Protein AF-A1RVF4-F1 (afdb_monomer_lite)

Radius of gyration: 18.06 Å; chains: 1; bounding box: 41×38×57 Å

Foldseek 3Di:
DPPPDQWDWDWDWADAPFEIWIKIARCHHHPDDHGDIFTWAQDPPPGIQTLDQDDQPPDDFDFDAQPDLCCAAFVHFTQLFEAEEEAAPPLCPVVSLLSSQLSCVVVVFFEAEEEEDDCPVCVVSVHDYHYDYLYVNSVSVCLSPDPGQEYEYEDVQVNCVRVHPVVVVNVLVSQSSSSSVTHGYYYYDHDCSPVVVSGQWYWYGGPQWIHTCHHPDHDHGDTGHD

Secondary structure (DSSP, 8-state):
-TTS-SSEEEEEEEEETTEEEEEEEEEE-TTS--SEEEEEEEETTTEEEE------------EE--SSTHHHHTSSEETT-EEEEE--TTSSHHHHHHHHHHHHHHTT--EEEEESS--HHHHHHT---EE--S-HHHHHHHHHH---SEEEEE-HHHHHHHH-HHHHHHHHHHHHHHHHTSSEEEEEESS-TT-GGG-SEEEEEETTEEEEEE-SSS-BT-EEE-

Organism: Pyrobaculum islandicum (strain DSM 4184 / JCM 9189 / GEO3) (NCBI:txid384616)

InterPro domains:
  IPR027417 P-loop containing nucleoside triphosphate hydrolase [G3DSA:3.40.50.300] (54-209)
  IPR027417 P-loop containing nucleoside triphosphate hydrolase [SSF52540] (70-207)

Sequence (226 aa):
MAYVADNVIELIYEVYPYGAVREAVVRKIRGGRAGFIVPYVIKEGVGVLIITPTEPVATRIERLETGTCLDVAAGGLYKGLLHVLVGPPGAGKTWLMLKAVKSLRERGVKAEYINRGGFVYVQQFGVESIDVNLDLGELYAALATVKADVVFIRGLEALFRLYGEQLLYSTLQTLLRVARSGPAVVISLRDLHDLDVLFDVIVNVENRTVTSVRAPGGKIGEKVKC

pLDDT: mean 87.15, std 10.1, range [50.81, 98.0]

Structure (mmCIF, N/CA/C/O backbone):
data_AF-A1RVF4-F1
#
_entry.id   AF-A1RVF4-F1
#
loop_
_atom_site.group_PDB
_atom_site.id
_atom_site.type_symbol
_atom_site.label_atom_id
_atom_site.label_alt_id
_atom_site.label_comp_id
_atom_site.label_asym_id
_atom_site.label_entity_id
_atom_site.label_seq_id
_atom_site.pdbx_PDB_ins_code
_atom_site.Cartn_x
_atom_site.Cartn_y
_atom_site.Cartn_z
_atom_site.occupancy
_atom_site.B_iso_or_equiv
_atom_site.auth_seq_id
_atom_site.auth_comp_id
_atom_site.auth_asym_id
_atom_site.auth_atom_id
_atom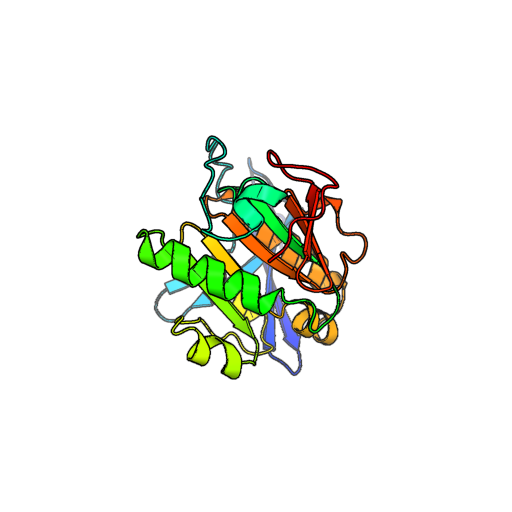_site.pdbx_PDB_model_num
ATOM 1 N N . MET A 1 1 ? 20.216 1.374 -33.150 1.00 53.38 1 MET A N 1
ATOM 2 C CA . MET A 1 1 ? 19.462 0.138 -33.474 1.00 53.38 1 MET A CA 1
ATOM 3 C C . MET A 1 1 ? 17.943 0.219 -33.214 1.00 53.38 1 MET A C 1
ATOM 5 O O . MET A 1 1 ? 17.243 -0.696 -33.618 1.00 53.38 1 MET A O 1
ATOM 9 N N . ALA A 1 2 ? 17.385 1.296 -32.635 1.00 57.91 2 ALA A N 1
ATOM 10 C CA . ALA A 1 2 ? 15.952 1.376 -32.279 1.00 57.91 2 ALA A CA 1
ATOM 11 C C . ALA A 1 2 ? 14.953 1.551 -33.452 1.00 57.91 2 ALA A C 1
ATOM 13 O O . ALA A 1 2 ? 13.745 1.481 -33.242 1.00 57.91 2 ALA A O 1
ATOM 14 N N . TYR A 1 3 ? 15.424 1.786 -34.682 1.00 62.72 3 TYR A N 1
ATOM 15 C CA . TYR A 1 3 ? 14.554 2.148 -35.812 1.00 62.72 3 TYR A CA 1
ATOM 16 C C . TYR A 1 3 ? 13.908 0.958 -36.544 1.00 62.72 3 TYR A C 1
ATOM 18 O O . TYR A 1 3 ? 12.934 1.167 -37.258 1.00 62.72 3 TYR A O 1
ATOM 26 N N . VAL A 1 4 ? 14.394 -0.275 -36.344 1.00 83.31 4 VAL A N 1
ATOM 27 C CA . VAL A 1 4 ? 13.875 -1.473 -37.042 1.00 83.31 4 VAL A CA 1
ATOM 28 C C . VAL A 1 4 ? 12.754 -2.165 -36.259 1.00 83.31 4 VAL A C 1
ATOM 30 O O . VAL A 1 4 ? 11.857 -2.750 -36.852 1.00 83.31 4 VAL A O 1
ATOM 33 N N . ALA A 1 5 ? 12.775 -2.087 -34.928 1.00 86.69 5 ALA A N 1
ATOM 34 C CA . ALA A 1 5 ? 11.811 -2.791 -34.092 1.00 86.69 5 ALA A CA 1
ATOM 35 C C . ALA A 1 5 ? 10.458 -2.063 -34.040 1.00 86.69 5 ALA A C 1
ATOM 37 O O . ALA A 1 5 ? 10.401 -0.844 -33.843 1.00 86.69 5 ALA A O 1
ATOM 38 N N . ASP A 1 6 ? 9.360 -2.812 -34.165 1.00 87.50 6 ASP A N 1
ATOM 39 C CA . ASP A 1 6 ? 8.003 -2.282 -33.976 1.00 87.50 6 ASP A CA 1
ATOM 40 C C . ASP A 1 6 ? 7.755 -1.870 -32.520 1.00 87.50 6 ASP A C 1
ATOM 42 O O . ASP A 1 6 ? 7.155 -0.825 -32.265 1.00 87.50 6 ASP A O 1
ATOM 46 N N . ASN A 1 7 ? 8.295 -2.646 -31.578 1.00 91.31 7 ASN A N 1
ATOM 47 C CA . ASN A 1 7 ? 8.170 -2.439 -30.141 1.00 91.31 7 ASN A CA 1
ATOM 48 C C . ASN A 1 7 ? 9.562 -2.443 -29.497 1.00 91.31 7 ASN A C 1
ATOM 50 O O . ASN A 1 7 ? 10.382 -3.310 -29.795 1.00 91.31 7 ASN A O 1
ATOM 54 N N . VAL A 1 8 ? 9.834 -1.477 -28.620 1.00 92.62 8 VAL A N 1
ATOM 55 C CA . VAL A 1 8 ? 11.112 -1.332 -27.912 1.00 92.62 8 VAL A CA 1
ATOM 56 C C . VAL A 1 8 ? 10.826 -1.153 -26.429 1.00 92.62 8 VAL A C 1
ATOM 58 O O . VAL A 1 8 ? 10.192 -0.174 -26.029 1.00 92.62 8 VAL A O 1
ATOM 61 N N . ILE A 1 9 ? 11.327 -2.091 -25.628 1.00 91.75 9 ILE A N 1
ATOM 62 C CA . ILE A 1 9 ? 11.327 -2.031 -24.168 1.00 91.75 9 ILE A CA 1
ATOM 63 C C . ILE A 1 9 ? 12.782 -2.117 -23.719 1.00 91.75 9 ILE A C 1
ATOM 65 O O . ILE A 1 9 ? 13.500 -3.037 -24.104 1.00 91.75 9 ILE A O 1
ATOM 69 N N . GLU A 1 10 ? 13.217 -1.139 -22.939 1.00 93.81 10 GLU A N 1
ATOM 70 C CA . GLU A 1 10 ? 14.554 -1.086 -22.356 1.00 93.81 10 GLU A CA 1
ATOM 71 C C . GLU A 1 10 ? 14.470 -1.508 -20.890 1.00 93.81 10 GLU A C 1
ATOM 73 O O . GLU A 1 10 ? 13.652 -0.977 -20.142 1.00 93.81 10 GLU A O 1
ATOM 78 N N . LEU A 1 11 ? 15.287 -2.481 -20.487 1.00 93.81 11 LEU A N 1
ATOM 79 C CA . LEU A 1 11 ? 15.337 -2.966 -19.111 1.00 93.81 11 LEU A CA 1
ATOM 80 C C . LEU A 1 11 ? 16.510 -2.306 -18.389 1.00 93.81 11 LEU A C 1
ATOM 82 O O . LEU A 1 11 ? 17.666 -2.521 -18.747 1.00 93.81 11 LEU A O 1
ATOM 86 N N . ILE A 1 12 ? 16.191 -1.526 -17.366 1.00 92.38 12 ILE A N 1
ATOM 87 C CA . ILE A 1 12 ? 17.133 -0.839 -16.491 1.00 92.38 12 ILE A CA 1
ATOM 88 C C . ILE A 1 12 ? 17.269 -1.646 -15.198 1.00 92.38 12 ILE A C 1
ATOM 90 O O . ILE A 1 12 ? 16.294 -2.204 -14.680 1.00 92.38 12 ILE A O 1
ATOM 94 N N . TYR A 1 13 ? 18.498 -1.730 -14.698 1.00 92.25 13 TYR A N 1
ATOM 95 C CA . TYR A 1 13 ? 18.846 -2.398 -13.452 1.00 92.25 13 TYR A CA 1
ATOM 96 C C . TYR A 1 13 ? 19.801 -1.514 -12.659 1.00 92.25 13 TYR A C 1
ATOM 98 O O . TYR A 1 13 ? 20.927 -1.271 -13.094 1.00 92.25 13 TYR A O 1
ATOM 106 N N . GLU A 1 14 ? 19.350 -1.061 -11.496 1.00 89.00 14 GLU A N 1
ATOM 107 C CA . GLU A 1 14 ? 20.135 -0.234 -10.586 1.00 89.00 14 GLU A CA 1
ATOM 108 C C . GLU A 1 14 ? 20.333 -0.958 -9.256 1.00 89.00 14 GLU A C 1
ATOM 110 O O . GLU A 1 14 ? 19.392 -1.499 -8.668 1.00 89.00 14 GLU A O 1
ATOM 115 N N . VAL A 1 15 ? 21.580 -0.984 -8.787 1.00 87.75 15 VAL A N 1
ATOM 116 C CA . VAL A 1 15 ? 21.975 -1.662 -7.550 1.00 87.75 15 VAL A CA 1
ATOM 117 C C . VAL A 1 15 ? 22.171 -0.633 -6.452 1.00 87.75 15 VAL A C 1
ATOM 119 O O . VAL A 1 15 ? 22.940 0.313 -6.606 1.00 87.75 15 VAL A O 1
ATOM 122 N N . TYR A 1 16 ? 21.525 -0.873 -5.319 1.00 84.50 16 TYR A N 1
ATOM 123 C CA . TYR A 1 16 ? 21.673 -0.112 -4.088 1.00 84.50 16 TYR A CA 1
ATOM 124 C C . TYR A 1 16 ? 22.272 -1.015 -2.999 1.00 84.50 16 TYR A C 1
ATOM 126 O O . TYR A 1 16 ? 22.161 -2.240 -3.077 1.00 84.50 16 TYR A O 1
ATOM 134 N N . PRO A 1 17 ? 22.851 -0.449 -1.925 1.00 83.25 17 PRO A N 1
ATOM 135 C CA . PRO A 1 17 ? 23.348 -1.246 -0.799 1.00 83.25 17 PRO A CA 1
ATOM 136 C C . PRO A 1 17 ? 22.288 -2.135 -0.126 1.00 83.25 17 PRO A C 1
ATOM 138 O O . PRO A 1 17 ? 22.640 -3.089 0.561 1.00 83.25 17 PRO A O 1
ATOM 141 N N . TYR A 1 18 ? 21.003 -1.815 -0.304 1.00 79.31 18 TYR A N 1
ATOM 142 C CA . TYR A 1 18 ? 19.875 -2.460 0.379 1.00 79.31 18 TYR A CA 1
ATOM 143 C C . TYR A 1 18 ? 19.011 -3.335 -0.539 1.00 79.31 18 TYR A C 1
ATOM 145 O O . TYR A 1 18 ? 18.024 -3.899 -0.083 1.00 79.31 18 TYR A O 1
ATOM 153 N N . GLY A 1 19 ? 19.368 -3.444 -1.820 1.00 83.56 19 GLY A N 1
ATOM 154 C CA . GLY A 1 19 ? 18.605 -4.203 -2.806 1.00 83.56 19 GLY A CA 1
ATOM 155 C C . GLY A 1 19 ? 18.812 -3.659 -4.210 1.00 83.56 19 GLY A C 1
ATOM 156 O O . GLY A 1 19 ? 19.678 -2.819 -4.447 1.00 83.56 19 GLY A O 1
ATOM 157 N N . ALA A 1 20 ? 17.994 -4.098 -5.156 1.00 86.31 20 ALA A N 1
ATOM 158 C CA . ALA A 1 20 ? 18.099 -3.627 -6.530 1.00 86.31 20 ALA A CA 1
ATOM 159 C C . ALA A 1 20 ? 16.740 -3.260 -7.112 1.00 86.31 20 ALA A C 1
ATOM 161 O O . ALA A 1 20 ? 15.741 -3.944 -6.890 1.00 86.31 20 ALA A O 1
ATOM 162 N N . VAL A 1 21 ? 16.726 -2.193 -7.901 1.00 87.62 21 VAL A N 1
ATOM 163 C CA . VAL A 1 21 ? 15.533 -1.701 -8.582 1.00 87.62 21 VAL A CA 1
ATOM 164 C C . VAL A 1 21 ? 15.635 -2.060 -10.057 1.00 87.62 21 VAL A C 1
ATOM 166 O O . VAL A 1 21 ? 16.687 -1.959 -10.688 1.00 87.62 21 VAL A O 1
ATOM 169 N N . ARG A 1 22 ? 14.523 -2.555 -10.591 1.00 90.94 22 ARG A N 1
ATOM 170 C CA . ARG A 1 22 ? 14.389 -3.031 -11.963 1.00 90.94 22 ARG A CA 1
ATOM 171 C C . ARG A 1 22 ? 13.242 -2.287 -12.614 1.00 90.94 22 ARG A C 1
ATOM 173 O O . ARG A 1 22 ? 12.095 -2.432 -12.196 1.00 90.94 22 ARG A O 1
ATOM 180 N N . GLU A 1 23 ? 13.552 -1.512 -13.640 1.00 90.88 23 GLU A N 1
ATOM 181 C CA . GLU A 1 23 ? 12.574 -0.707 -14.364 1.00 90.88 23 GLU A CA 1
ATOM 182 C C . GLU A 1 23 ? 12.553 -1.088 -15.840 1.00 90.88 23 GLU A C 1
ATOM 184 O O . GLU A 1 23 ? 13.589 -1.279 -16.468 1.00 90.88 23 GLU A O 1
ATOM 189 N N . ALA A 1 24 ? 11.361 -1.218 -16.407 1.00 91.31 24 ALA A N 1
ATOM 190 C CA . ALA A 1 24 ? 11.158 -1.411 -17.830 1.00 91.31 24 ALA A CA 1
ATOM 191 C C . ALA A 1 24 ? 10.652 -0.096 -18.427 1.00 91.31 24 ALA A C 1
ATOM 193 O O . ALA A 1 24 ? 9.549 0.365 -18.120 1.00 91.31 24 ALA A O 1
ATOM 194 N N . VAL A 1 25 ? 11.461 0.506 -19.295 1.00 91.38 25 VAL A N 1
ATOM 195 C CA . VAL A 1 25 ? 11.109 1.707 -20.046 1.00 91.38 25 VAL A CA 1
ATOM 196 C C . VAL A 1 25 ? 10.477 1.281 -21.360 1.00 91.38 25 VAL A C 1
ATOM 198 O O . VAL A 1 25 ? 11.142 0.774 -22.267 1.00 91.38 25 VAL A O 1
ATOM 201 N N . VAL A 1 26 ? 9.174 1.511 -21.489 1.00 90.19 26 VAL A N 1
ATOM 202 C CA . VAL A 1 26 ? 8.433 1.241 -22.721 1.00 90.19 26 VAL A CA 1
ATOM 203 C C . VAL A 1 26 ? 8.707 2.382 -23.698 1.00 90.19 26 VAL A C 1
ATOM 205 O O . VAL A 1 26 ? 7.977 3.368 -23.747 1.00 90.19 26 VAL A O 1
ATOM 208 N N . ARG A 1 27 ? 9.799 2.279 -24.461 1.00 91.31 27 ARG A N 1
ATOM 209 C CA . ARG A 1 27 ? 10.264 3.321 -25.392 1.00 91.31 27 ARG A CA 1
ATOM 210 C C . ARG A 1 27 ? 9.352 3.464 -26.607 1.00 91.31 27 ARG A C 1
ATOM 212 O O . ARG A 1 27 ? 9.101 4.580 -27.051 1.00 91.31 27 ARG A O 1
ATOM 219 N N . LYS A 1 28 ? 8.872 2.345 -27.154 1.00 89.38 28 LYS A N 1
ATOM 220 C CA . LYS A 1 28 ? 8.056 2.318 -28.375 1.00 89.38 28 LYS A CA 1
ATOM 221 C C . LYS A 1 28 ? 7.091 1.143 -28.345 1.00 89.38 28 LYS A C 1
ATOM 223 O O . LYS A 1 28 ? 7.519 0.024 -28.088 1.00 89.38 28 LYS A O 1
ATOM 228 N N . ILE A 1 29 ? 5.828 1.395 -28.675 1.00 90.56 29 ILE A N 1
ATOM 229 C CA . ILE A 1 29 ? 4.836 0.367 -28.995 1.00 90.56 29 ILE A CA 1
ATOM 230 C C . ILE A 1 29 ? 4.084 0.826 -30.240 1.00 90.56 29 ILE A C 1
ATOM 232 O O . ILE A 1 29 ? 3.462 1.890 -30.232 1.00 90.56 29 ILE A O 1
ATOM 236 N N . ARG A 1 30 ? 4.140 0.057 -31.327 1.00 87.31 30 ARG A N 1
ATOM 237 C CA . ARG A 1 30 ? 3.408 0.399 -32.552 1.00 87.31 30 ARG A CA 1
ATOM 238 C C . ARG A 1 30 ? 1.915 0.143 -32.344 1.00 87.31 30 ARG A C 1
ATOM 240 O O . ARG A 1 30 ? 1.517 -0.972 -32.035 1.00 87.31 30 ARG A O 1
ATOM 247 N N . GLY A 1 31 ? 1.093 1.181 -32.513 1.00 88.56 31 GLY A N 1
ATOM 248 C CA . GLY A 1 31 ? -0.359 1.093 -32.305 1.00 88.56 31 GLY A CA 1
ATOM 249 C C . GLY A 1 31 ? -0.797 1.065 -30.835 1.00 88.56 31 GLY A C 1
ATOM 250 O O . GLY A 1 31 ? -1.962 0.798 -30.563 1.00 88.56 31 GLY A O 1
ATOM 251 N N . GLY A 1 32 ? 0.106 1.347 -29.890 1.00 85.88 32 GLY A N 1
ATOM 252 C CA . GLY A 1 32 ? -0.192 1.351 -28.459 1.00 85.88 32 GLY A CA 1
ATOM 253 C C . GLY A 1 32 ? 0.457 2.516 -27.716 1.00 85.88 32 GLY A C 1
ATOM 254 O O . GLY A 1 32 ? 1.027 3.429 -28.312 1.00 85.88 32 GLY A O 1
ATOM 255 N N . ARG A 1 33 ? 0.357 2.490 -26.384 1.00 84.12 33 ARG A N 1
ATOM 256 C CA . ARG A 1 33 ? 0.967 3.508 -25.517 1.00 84.12 33 ARG A CA 1
ATOM 257 C C . ARG A 1 33 ? 2.455 3.217 -25.317 1.00 84.12 33 ARG A C 1
ATOM 259 O O . ARG A 1 33 ? 2.842 2.069 -25.127 1.00 84.12 33 ARG A O 1
ATOM 266 N N . ALA A 1 34 ? 3.265 4.269 -25.288 1.00 87.06 34 ALA A N 1
ATOM 267 C CA . ALA A 1 34 ? 4.691 4.229 -24.972 1.00 87.06 34 ALA A CA 1
ATOM 268 C C . ALA A 1 34 ? 5.096 5.492 -24.189 1.00 87.06 34 ALA A C 1
ATOM 270 O O . ALA A 1 34 ? 4.255 6.353 -23.928 1.00 87.06 34 ALA A O 1
ATOM 271 N N . GLY A 1 35 ? 6.370 5.597 -23.811 1.00 85.12 35 GLY A N 1
ATOM 272 C CA . GLY A 1 35 ? 6.933 6.732 -23.076 1.00 85.12 35 GLY A CA 1
ATOM 273 C C . GLY A 1 35 ? 6.743 6.658 -21.561 1.00 85.12 35 GLY A C 1
ATOM 274 O O . GLY A 1 35 ? 6.757 7.691 -20.901 1.00 85.12 35 GLY A O 1
ATOM 275 N N . PHE A 1 36 ? 6.540 5.464 -21.002 1.00 84.56 36 PHE A N 1
ATOM 276 C CA . PHE A 1 36 ? 6.338 5.274 -19.566 1.00 84.56 36 PHE A CA 1
ATOM 277 C C . PHE A 1 36 ? 7.271 4.209 -18.991 1.00 84.56 36 PHE A C 1
ATOM 279 O O . PHE A 1 36 ? 7.804 3.363 -19.713 1.00 84.56 36 PHE A O 1
ATOM 286 N N . ILE A 1 37 ? 7.443 4.275 -17.674 1.00 86.00 37 ILE A N 1
ATOM 287 C CA . ILE A 1 37 ? 8.309 3.399 -16.891 1.00 86.00 37 ILE A CA 1
ATOM 288 C C . ILE A 1 37 ? 7.435 2.576 -15.945 1.00 86.00 37 ILE A C 1
ATOM 290 O O . ILE A 1 37 ? 6.513 3.104 -15.313 1.00 86.00 37 ILE A O 1
ATOM 294 N N . VAL A 1 38 ? 7.707 1.278 -15.871 1.00 86.62 38 VAL A N 1
ATOM 295 C CA . VAL A 1 38 ? 7.047 0.353 -14.943 1.00 86.62 38 VAL A CA 1
ATOM 296 C C . VAL A 1 38 ? 8.088 -0.520 -14.251 1.00 86.62 38 VAL A C 1
ATOM 298 O O . VAL A 1 38 ? 9.018 -0.979 -14.916 1.00 86.62 38 VAL A O 1
ATOM 301 N N . PRO A 1 39 ? 7.955 -0.786 -12.941 1.00 90.12 39 PRO A N 1
ATOM 302 C CA . PRO A 1 39 ? 8.844 -1.727 -12.289 1.00 90.12 39 PRO A CA 1
ATOM 303 C C . PRO A 1 39 ? 8.562 -3.147 -12.784 1.00 90.12 39 PRO A C 1
ATOM 305 O O . PRO A 1 39 ? 7.425 -3.506 -13.114 1.00 90.12 39 PRO A O 1
ATOM 308 N N . TYR A 1 40 ? 9.603 -3.970 -12.822 1.00 91.31 40 TYR A N 1
ATOM 309 C CA . TYR A 1 40 ? 9.474 -5.399 -13.077 1.00 91.31 40 TYR A CA 1
ATOM 310 C C . TYR A 1 40 ? 10.280 -6.196 -12.060 1.00 91.31 40 TYR A C 1
ATOM 312 O O . TYR A 1 40 ? 11.270 -5.727 -11.505 1.00 91.31 40 TYR A O 1
ATOM 320 N N . VAL A 1 41 ? 9.865 -7.433 -11.834 1.00 90.25 41 VAL A N 1
ATOM 321 C CA . VAL A 1 41 ? 10.605 -8.391 -11.015 1.00 90.25 41 VAL A CA 1
ATOM 322 C C . VAL A 1 41 ? 10.843 -9.659 -11.812 1.00 90.25 41 VAL A C 1
ATOM 324 O O . VAL A 1 41 ? 10.097 -9.976 -12.737 1.00 90.25 41 VAL A O 1
ATOM 327 N N . ILE A 1 42 ? 11.893 -10.390 -11.462 1.00 89.12 42 ILE A N 1
ATOM 328 C CA . ILE A 1 42 ? 12.150 -11.718 -12.011 1.00 89.12 42 ILE A CA 1
ATOM 329 C C . ILE A 1 42 ? 11.926 -12.695 -10.871 1.00 89.12 42 ILE A C 1
ATOM 331 O O . ILE A 1 42 ? 12.650 -12.654 -9.878 1.00 89.12 42 ILE A O 1
ATOM 335 N N . LYS A 1 43 ? 10.903 -13.538 -10.996 1.00 82.81 43 LYS A N 1
ATOM 336 C CA . LYS A 1 43 ? 10.581 -14.547 -9.989 1.00 82.81 43 LYS A CA 1
ATOM 337 C C . LYS A 1 43 ? 10.963 -15.925 -10.509 1.00 82.81 43 LYS A C 1
ATOM 339 O O . LYS A 1 43 ? 10.580 -16.303 -11.617 1.00 82.81 43 LYS A O 1
ATOM 344 N N . GLU A 1 44 ? 11.704 -16.675 -9.701 1.00 81.75 44 GLU A N 1
ATOM 345 C CA . GLU A 1 44 ? 12.079 -18.050 -10.021 1.00 81.75 44 GLU A CA 1
ATOM 346 C C . GLU A 1 44 ? 10.832 -18.903 -10.305 1.00 81.75 44 GLU A C 1
ATOM 348 O O . GLU A 1 44 ? 9.800 -18.765 -9.645 1.00 81.75 44 GLU A O 1
ATOM 353 N N . GLY A 1 45 ? 10.898 -19.726 -11.354 1.00 83.50 45 GLY A N 1
ATOM 354 C CA . GLY A 1 45 ? 9.776 -20.551 -11.814 1.00 83.50 45 GLY A CA 1
ATOM 355 C C . GLY A 1 45 ? 8.631 -19.794 -12.506 1.00 83.50 45 GLY A C 1
ATOM 356 O O . GLY A 1 45 ? 7.726 -20.440 -13.025 1.00 83.50 45 GLY A O 1
ATOM 357 N N . VAL A 1 46 ? 8.659 -18.455 -12.551 1.00 83.94 46 VAL A N 1
ATOM 358 C CA . VAL A 1 46 ? 7.622 -17.629 -13.203 1.00 83.94 46 VAL A CA 1
ATOM 359 C C . VAL A 1 46 ? 8.189 -16.796 -14.357 1.00 83.94 46 VAL A C 1
ATOM 361 O O . VAL A 1 46 ? 7.542 -16.658 -15.390 1.00 83.94 46 VAL A O 1
ATOM 364 N N . GLY A 1 47 ? 9.403 -16.263 -14.209 1.00 85.81 47 GLY A N 1
ATOM 365 C CA . GLY A 1 47 ? 10.043 -15.390 -15.191 1.00 85.81 47 GLY A CA 1
ATOM 366 C C . GLY A 1 47 ? 9.832 -13.902 -14.898 1.00 85.81 47 GLY A C 1
ATOM 367 O O . GLY A 1 47 ? 9.757 -13.489 -13.739 1.00 85.81 47 GLY A O 1
ATOM 368 N N . VAL A 1 48 ? 9.797 -13.087 -15.955 1.00 87.69 48 VAL A N 1
ATOM 369 C CA . VAL A 1 48 ? 9.673 -11.624 -15.863 1.00 87.69 48 VAL A CA 1
ATOM 370 C C . VAL A 1 48 ? 8.219 -11.238 -15.604 1.00 87.69 48 VAL A C 1
ATOM 372 O O . VAL A 1 48 ? 7.347 -11.462 -16.440 1.00 87.69 48 VAL A O 1
ATOM 375 N N . LEU A 1 49 ? 7.970 -10.612 -14.458 1.00 86.06 49 LEU A N 1
ATOM 376 C CA . LEU A 1 49 ? 6.681 -10.049 -14.080 1.00 86.06 49 LEU A CA 1
ATOM 377 C C . LEU A 1 49 ? 6.765 -8.529 -14.149 1.00 86.06 49 LEU A C 1
ATOM 379 O O . LEU A 1 49 ? 7.438 -7.896 -13.336 1.00 86.06 49 LEU A O 1
ATOM 383 N N . ILE A 1 50 ? 6.070 -7.942 -15.118 1.00 84.75 50 ILE A N 1
ATOM 384 C CA . ILE A 1 50 ? 5.916 -6.492 -15.197 1.00 84.75 50 ILE A CA 1
ATOM 385 C C . ILE A 1 50 ? 4.761 -6.092 -14.282 1.00 84.75 50 ILE A C 1
ATOM 387 O O . ILE A 1 50 ? 3.647 -6.605 -14.417 1.00 84.75 50 ILE A O 1
ATOM 391 N N . ILE A 1 51 ? 5.007 -5.145 -13.380 1.00 81.12 51 ILE A N 1
ATOM 392 C CA . ILE A 1 51 ? 3.983 -4.600 -12.488 1.00 81.12 51 ILE A CA 1
ATOM 393 C C . ILE A 1 51 ? 3.211 -3.546 -13.277 1.00 81.12 51 ILE A C 1
ATOM 395 O O . ILE A 1 51 ? 3.452 -2.339 -13.206 1.00 81.12 51 ILE A O 1
ATOM 399 N N . THR A 1 52 ? 2.354 -4.055 -14.157 1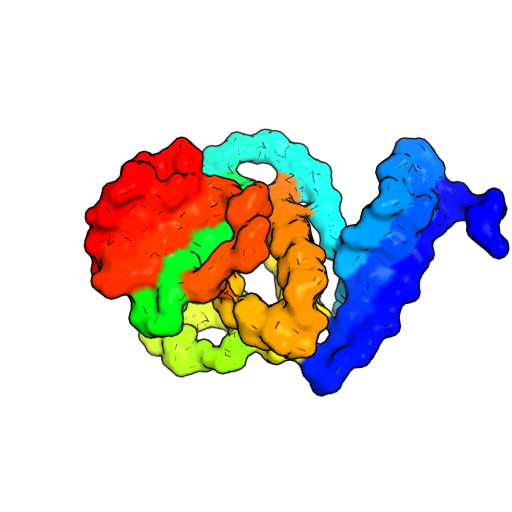.00 66.31 52 THR A N 1
ATOM 400 C CA . THR A 1 52 ? 1.620 -3.266 -15.142 1.00 66.31 52 THR A CA 1
ATOM 401 C C . THR A 1 52 ? 0.350 -2.654 -14.559 1.00 66.31 52 THR A C 1
ATOM 403 O O . THR A 1 52 ? -0.225 -3.180 -13.605 1.00 66.31 52 THR A O 1
ATOM 406 N N . PRO A 1 53 ? -0.143 -1.564 -15.171 1.00 52.72 53 PRO A N 1
ATOM 407 C CA . PRO A 1 53 ? -1.555 -1.238 -15.100 1.00 52.72 53 PRO A CA 1
ATOM 408 C C . PRO A 1 53 ? -2.344 -2.347 -15.806 1.00 52.72 53 PRO A C 1
ATOM 410 O O . PRO A 1 53 ? -2.252 -2.509 -17.022 1.00 52.72 53 PRO A O 1
ATOM 413 N N . THR A 1 54 ? -3.133 -3.103 -15.048 1.00 52.81 54 THR A N 1
ATOM 414 C CA . THR A 1 54 ? -4.298 -3.779 -15.625 1.00 52.81 54 THR A CA 1
ATOM 415 C C . THR A 1 54 ? -5.190 -2.694 -16.235 1.00 52.81 54 THR A C 1
ATOM 417 O O . THR A 1 54 ? -5.217 -1.571 -15.715 1.00 52.81 54 THR A O 1
ATOM 420 N N . GLU A 1 55 ? -5.876 -2.977 -17.348 1.00 54.19 55 GLU A N 1
ATOM 421 C CA . GLU A 1 55 ? -6.918 -2.068 -17.838 1.00 54.19 55 GLU A CA 1
ATOM 422 C C . GLU A 1 55 ? -7.789 -1.654 -16.649 1.00 54.19 55 GLU A C 1
ATOM 424 O O . GLU A 1 55 ? -8.085 -2.523 -15.821 1.00 54.19 55 GLU A O 1
ATOM 429 N N . PRO A 1 56 ? -8.132 -0.358 -16.499 1.00 52.75 56 PRO A N 1
ATOM 430 C CA . PRO A 1 56 ? -8.999 0.067 -15.421 1.00 52.75 56 PRO A CA 1
ATOM 431 C C . PRO A 1 56 ? -10.287 -0.723 -15.578 1.00 52.75 56 PRO A C 1
ATOM 433 O O . PRO A 1 56 ? -11.108 -0.437 -16.451 1.00 52.75 56 PRO A O 1
ATOM 436 N N . VAL A 1 57 ? -10.443 -1.757 -14.757 1.00 53.53 57 VAL A N 1
ATOM 437 C CA . VAL A 1 57 ? -11.719 -2.426 -14.655 1.00 53.53 57 VAL A CA 1
ATOM 438 C C . VAL A 1 57 ? -12.618 -1.318 -14.140 1.00 53.53 57 VAL A C 1
ATOM 440 O O . VAL A 1 57 ? -12.304 -0.677 -13.135 1.00 53.53 57 VAL A O 1
ATOM 443 N N . ALA A 1 58 ? -13.686 -1.011 -14.870 1.00 50.81 58 ALA A N 1
ATOM 444 C CA . ALA A 1 58 ? -14.736 -0.128 -14.390 1.00 50.81 58 ALA A CA 1
ATOM 445 C C . ALA A 1 58 ? -15.450 -0.836 -13.225 1.00 50.81 58 ALA A C 1
ATOM 447 O O . ALA A 1 58 ? -16.605 -1.239 -13.316 1.00 50.81 58 ALA A O 1
ATOM 448 N N . THR A 1 59 ? -14.729 -1.084 -12.135 1.00 53.72 59 THR A N 1
ATOM 449 C CA . THR A 1 59 ? -15.258 -1.650 -10.914 1.00 53.72 59 THR A CA 1
ATOM 450 C C . THR A 1 59 ? -15.967 -0.525 -10.205 1.00 53.72 59 THR A C 1
ATOM 452 O O . THR A 1 59 ? -15.361 0.460 -9.782 1.00 53.72 59 THR A O 1
ATOM 455 N N . ARG A 1 60 ? -17.280 -0.693 -10.077 1.00 63.97 60 ARG A N 1
ATOM 456 C CA . ARG A 1 60 ? -18.080 -0.030 -9.056 1.00 63.97 60 ARG A CA 1
ATOM 457 C C . ARG A 1 60 ? -17.273 -0.027 -7.755 1.00 63.97 60 ARG A C 1
ATOM 459 O O . ARG A 1 60 ? -16.823 -1.087 -7.330 1.00 63.97 60 ARG A O 1
ATOM 466 N N . ILE A 1 61 ? -17.062 1.155 -7.175 1.00 74.81 61 ILE A N 1
ATOM 467 C CA . ILE A 1 61 ? -16.308 1.304 -5.928 1.00 74.81 61 ILE A CA 1
ATOM 468 C C . ILE A 1 61 ? -17.017 0.458 -4.859 1.00 74.81 61 ILE A C 1
ATOM 470 O O . ILE A 1 61 ? -18.119 0.792 -4.422 1.00 74.81 61 ILE A O 1
ATOM 474 N N . GLU A 1 62 ? -16.413 -0.671 -4.493 1.00 89.88 62 GLU A N 1
ATOM 475 C CA . GLU A 1 62 ? -16.950 -1.618 -3.517 1.00 89.88 62 GLU A CA 1
ATOM 476 C C . GLU A 1 62 ? -16.381 -1.274 -2.139 1.00 89.88 62 GLU A C 1
ATOM 478 O O . GLU A 1 62 ? -15.163 -1.269 -1.940 1.00 89.88 62 GLU A O 1
ATOM 483 N N . ARG A 1 63 ? -17.268 -0.958 -1.190 1.00 94.19 63 ARG A N 1
ATOM 484 C CA . ARG A 1 63 ? -16.897 -0.664 0.197 1.00 94.19 63 ARG A CA 1
ATOM 485 C C . ARG A 1 63 ? -16.660 -1.963 0.968 1.00 94.19 63 ARG A C 1
ATOM 487 O O . ARG A 1 63 ? -17.522 -2.835 0.996 1.00 94.19 63 ARG A O 1
ATOM 494 N N . LEU A 1 64 ? -15.542 -2.024 1.680 1.00 95.56 64 LEU A N 1
ATOM 495 C CA . LEU A 1 64 ? -15.183 -3.049 2.649 1.00 95.56 64 LEU A CA 1
ATOM 496 C C . LEU A 1 64 ? -15.310 -2.486 4.066 1.00 95.56 64 LEU A C 1
ATOM 498 O O . LEU A 1 64 ? -14.666 -1.494 4.418 1.00 95.56 64 LEU A O 1
ATOM 502 N N . GLU A 1 65 ? -16.124 -3.141 4.888 1.00 96.06 65 GLU A N 1
ATOM 503 C CA . GLU A 1 65 ? -16.220 -2.835 6.314 1.00 96.06 65 GLU A CA 1
ATOM 504 C C . GLU A 1 65 ? -14.986 -3.361 7.058 1.00 96.06 65 GLU A C 1
ATOM 506 O O . GLU A 1 65 ? -14.594 -4.522 6.906 1.00 96.06 65 GLU A O 1
ATOM 511 N N . THR A 1 66 ? -14.363 -2.509 7.872 1.00 95.88 66 THR A N 1
ATOM 512 C CA . THR A 1 66 ? -13.120 -2.831 8.590 1.00 95.88 66 THR A CA 1
ATOM 513 C C . THR A 1 66 ? -13.335 -3.359 10.001 1.00 95.88 66 THR A C 1
ATOM 515 O O . THR A 1 66 ? -12.432 -3.999 10.529 1.00 95.88 66 THR A O 1
ATOM 518 N N . GLY A 1 67 ? -14.503 -3.158 10.612 1.00 95.25 67 GLY A N 1
ATOM 519 C CA . GLY A 1 67 ? -14.723 -3.408 12.038 1.00 95.25 67 GLY A CA 1
ATOM 520 C C . GLY A 1 67 ? -13.911 -2.466 12.933 1.00 95.25 67 GLY A C 1
ATOM 521 O O . GLY A 1 67 ? -13.574 -2.815 14.064 1.00 95.25 67 GLY A O 1
ATOM 522 N N . THR A 1 68 ? -13.534 -1.290 12.424 1.00 95.44 68 THR A N 1
ATOM 523 C CA . THR A 1 68 ? -12.736 -0.303 13.163 1.00 95.44 68 THR A CA 1
ATOM 524 C C . THR A 1 68 ? -13.340 1.094 13.042 1.00 95.44 68 THR A C 1
ATOM 526 O O . THR A 1 68 ? -14.302 1.324 12.315 1.00 95.44 68 THR A O 1
ATOM 529 N N . CYS A 1 69 ? -12.740 2.077 13.713 1.00 94.50 69 CYS A N 1
ATOM 530 C CA . CYS A 1 69 ? -13.141 3.479 13.591 1.00 94.50 69 CYS A CA 1
ATOM 531 C C . CYS A 1 69 ? -13.046 4.038 12.151 1.00 94.50 69 CYS A C 1
ATOM 533 O O . CYS A 1 69 ? -13.653 5.072 11.872 1.00 94.50 69 CYS A O 1
ATOM 535 N N . LEU A 1 70 ? -12.358 3.357 11.219 1.00 95.62 70 LEU A N 1
ATOM 536 C CA . LEU A 1 70 ? -12.350 3.716 9.794 1.00 95.62 70 LEU A CA 1
ATOM 537 C C . LEU A 1 70 ? -13.744 3.635 9.157 1.00 95.62 70 LEU A C 1
ATOM 539 O O . LEU A 1 70 ? -14.047 4.425 8.263 1.00 95.62 70 LEU A O 1
ATOM 543 N N . ASP A 1 71 ? -14.614 2.745 9.640 1.00 95.62 71 ASP A N 1
ATOM 544 C CA . ASP A 1 71 ? -15.975 2.585 9.112 1.00 95.62 71 ASP A CA 1
ATOM 545 C C . ASP A 1 71 ? -16.852 3.813 9.338 1.00 95.62 71 ASP A C 1
ATOM 547 O O . ASP A 1 71 ? -17.725 4.108 8.517 1.00 95.62 71 ASP A O 1
ATOM 551 N N . VAL A 1 72 ? -16.578 4.543 10.419 1.00 93.44 72 VAL A N 1
ATOM 552 C CA . VAL A 1 72 ? -17.247 5.798 10.771 1.00 93.44 72 VAL A CA 1
ATOM 553 C C . VAL A 1 72 ? -16.510 6.989 10.158 1.00 93.44 72 VAL A C 1
ATOM 555 O O . VAL A 1 72 ? -17.140 7.856 9.555 1.00 93.44 72 VAL A O 1
ATOM 558 N N . ALA A 1 73 ? -15.179 7.027 10.280 1.00 92.50 73 ALA A N 1
ATOM 559 C CA . ALA A 1 73 ? -14.383 8.172 9.846 1.00 92.50 73 ALA A CA 1
ATOM 560 C C . ALA A 1 73 ? -14.361 8.323 8.317 1.00 92.50 73 ALA A C 1
ATOM 562 O O . ALA A 1 73 ? -14.684 9.387 7.799 1.00 92.50 73 ALA A O 1
ATOM 563 N N . ALA A 1 74 ? -14.012 7.258 7.593 1.00 93.69 74 ALA A N 1
ATOM 564 C CA . ALA A 1 74 ? -13.812 7.267 6.138 1.00 93.69 74 ALA A CA 1
ATOM 565 C C . ALA A 1 74 ? -14.861 6.440 5.376 1.00 93.69 74 ALA A C 1
ATOM 567 O O . ALA A 1 74 ? -14.790 6.287 4.156 1.00 93.69 74 ALA A O 1
ATOM 568 N N . GLY A 1 75 ? -15.833 5.865 6.086 1.00 93.44 75 GLY A N 1
ATOM 569 C CA . GLY A 1 75 ? -16.776 4.944 5.472 1.00 93.44 75 GLY A CA 1
ATOM 570 C C . GLY A 1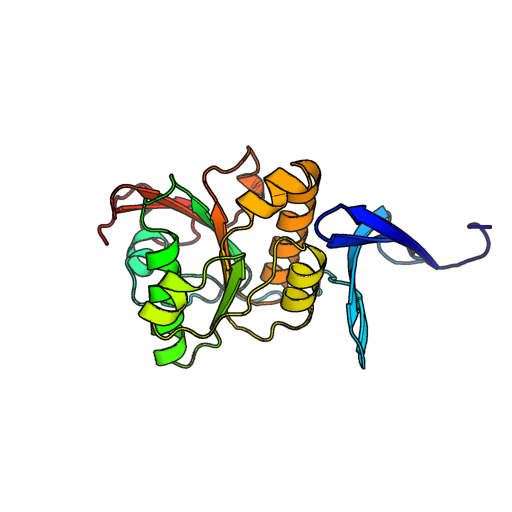 75 ? -16.128 3.615 5.071 1.00 93.44 75 GLY A C 1
ATOM 571 O O . GLY A 1 75 ? -16.551 3.021 4.090 1.00 93.44 75 GLY A O 1
ATOM 572 N N . GLY A 1 76 ? -15.127 3.141 5.812 1.00 95.06 76 GLY A N 1
ATOM 573 C CA . GLY A 1 76 ? -14.453 1.865 5.560 1.00 95.06 76 GLY A CA 1
ATOM 574 C C . GLY A 1 76 ? -13.311 1.991 4.554 1.00 95.06 76 GLY A C 1
ATOM 575 O O . GLY A 1 76 ? -12.689 3.047 4.437 1.00 95.06 76 GLY A O 1
ATOM 576 N N . LEU A 1 77 ? -13.011 0.895 3.858 1.00 97.00 77 LEU A N 1
ATOM 577 C CA . LEU A 1 77 ? -12.041 0.856 2.760 1.00 97.00 77 LEU A CA 1
ATOM 578 C C . LEU A 1 77 ? -12.758 0.640 1.434 1.00 97.00 77 LEU A C 1
ATOM 580 O O . LEU A 1 77 ? -13.860 0.107 1.408 1.00 97.00 77 LEU A O 1
ATOM 584 N N . TYR A 1 78 ? -12.129 1.012 0.329 1.00 95.56 78 TYR A N 1
ATOM 585 C CA . TYR A 1 78 ? -12.750 0.943 -0.990 1.00 95.56 78 TYR A CA 1
ATOM 586 C C . TYR A 1 78 ? -11.862 0.200 -1.986 1.00 95.56 78 TYR A C 1
ATOM 588 O O . TYR A 1 78 ? -10.739 0.613 -2.278 1.00 95.56 78 TYR A O 1
ATOM 596 N N . LYS A 1 79 ? -12.362 -0.900 -2.540 1.00 93.88 79 LYS A N 1
ATOM 597 C CA . LYS A 1 79 ? -11.671 -1.612 -3.621 1.00 93.88 79 LYS A CA 1
ATOM 598 C C . LYS A 1 79 ? -11.484 -0.692 -4.822 1.00 93.88 79 LYS A C 1
ATOM 600 O O . LYS A 1 79 ? -12.342 0.142 -5.114 1.00 93.88 79 LYS A O 1
ATOM 605 N N . GLY A 1 80 ? -10.336 -0.806 -5.480 1.00 91.50 80 GLY A N 1
ATOM 606 C CA . GLY A 1 80 ? -9.957 0.102 -6.553 1.00 91.50 80 GLY A CA 1
ATOM 607 C C . GLY A 1 80 ? -9.164 1.325 -6.092 1.00 91.50 80 GLY A C 1
ATOM 608 O O . GLY A 1 80 ? -8.572 1.977 -6.947 1.00 91.50 80 GLY A O 1
ATOM 609 N N . LEU A 1 81 ? -9.153 1.669 -4.793 1.00 94.56 81 LEU A N 1
ATOM 610 C CA . LEU A 1 81 ? -8.641 2.954 -4.292 1.00 94.56 81 LEU A CA 1
ATOM 611 C C . LEU A 1 81 ? -7.358 2.835 -3.454 1.00 94.56 81 LEU A C 1
ATOM 613 O O . LEU A 1 81 ? -7.165 1.881 -2.691 1.00 94.56 81 LEU A O 1
ATOM 617 N N . LEU A 1 82 ? -6.500 3.853 -3.567 1.00 96.12 82 LEU A N 1
ATOM 618 C CA . LEU A 1 82 ? -5.299 4.020 -2.755 1.00 96.12 82 LEU A CA 1
ATOM 619 C C . LEU A 1 82 ? -5.613 4.877 -1.521 1.00 96.12 82 LEU A C 1
ATOM 621 O O . LEU A 1 82 ? -6.004 6.041 -1.623 1.00 96.12 82 LEU A O 1
ATOM 625 N N . HIS A 1 83 ? -5.408 4.287 -0.348 1.00 97.88 83 HIS A N 1
ATOM 626 C CA . HIS A 1 83 ? -5.659 4.883 0.957 1.00 97.88 83 HIS A CA 1
ATOM 627 C C . HIS A 1 83 ? -4.342 5.141 1.673 1.00 97.88 83 HIS A C 1
ATOM 629 O O . HIS A 1 83 ? -3.423 4.319 1.625 1.00 97.88 83 HIS A O 1
ATOM 635 N N . VAL A 1 84 ? -4.288 6.230 2.430 1.00 97.88 84 VAL A N 1
ATOM 636 C CA . VAL A 1 84 ? -3.172 6.529 3.322 1.00 97.88 84 VAL A CA 1
ATOM 637 C C . VAL A 1 84 ? -3.656 6.843 4.729 1.00 97.88 84 VAL A C 1
ATOM 639 O O . VAL A 1 84 ? -4.558 7.652 4.942 1.00 97.88 84 VAL A O 1
ATOM 642 N N . LEU A 1 85 ? -3.013 6.197 5.700 1.00 97.19 85 LEU A N 1
ATOM 643 C CA . LEU A 1 85 ? -3.058 6.570 7.106 1.00 97.19 85 LEU A CA 1
ATOM 644 C C . LEU A 1 85 ? -1.839 7.447 7.411 1.00 97.19 85 LEU A C 1
ATOM 646 O O . LEU A 1 85 ? -0.703 6.969 7.359 1.00 97.19 85 LEU A O 1
ATOM 650 N N . VAL A 1 86 ? -2.064 8.712 7.747 1.00 96.44 86 VAL A N 1
ATOM 651 C CA . VAL A 1 86 ? -1.016 9.712 7.999 1.00 96.44 86 VAL A CA 1
ATOM 652 C C . VAL A 1 86 ? -0.938 10.021 9.488 1.00 96.44 86 VAL A C 1
ATOM 654 O O . VAL A 1 86 ? -1.952 10.011 10.180 1.00 96.44 86 VAL A O 1
ATOM 657 N N . GLY A 1 87 ? 0.257 10.277 10.015 1.00 94.81 87 GLY A N 1
ATOM 658 C CA . GLY A 1 87 ? 0.423 10.790 11.375 1.00 94.81 87 GLY A CA 1
ATOM 659 C C . GLY A 1 87 ? 1.782 10.459 11.986 1.00 94.81 87 GLY A C 1
ATOM 660 O O . GLY A 1 87 ? 2.532 9.641 11.442 1.00 94.81 87 GLY A O 1
ATOM 661 N N . PRO A 1 88 ? 2.113 10.990 13.171 1.00 92.75 88 PRO A N 1
ATOM 662 C CA . PRO A 1 88 ? 3.418 10.772 13.784 1.00 92.75 88 PRO A CA 1
ATOM 663 C C . PRO A 1 88 ? 3.654 9.301 14.190 1.00 92.75 88 PRO A C 1
ATOM 665 O O . PRO A 1 88 ? 2.711 8.501 14.318 1.00 92.75 88 PRO A O 1
ATOM 668 N N . PRO A 1 89 ? 4.918 8.875 14.378 1.00 89.56 89 PRO A N 1
ATOM 669 C CA . PRO A 1 89 ? 5.229 7.608 15.040 1.00 89.56 89 PRO A CA 1
ATOM 670 C C . PRO A 1 89 ? 4.482 7.483 16.375 1.00 89.56 89 PRO A C 1
ATOM 672 O O . PRO A 1 89 ? 4.329 8.458 17.097 1.00 89.56 89 PRO A O 1
ATOM 675 N N . GLY A 1 90 ? 3.980 6.288 16.694 1.00 87.81 90 GLY A N 1
ATOM 676 C CA . GLY A 1 90 ? 3.210 6.062 17.925 1.00 87.81 90 GLY A CA 1
ATOM 677 C C . GLY A 1 90 ? 1.732 6.474 17.873 1.00 87.81 90 GLY A C 1
ATOM 678 O O . GLY A 1 90 ? 0.980 6.072 18.752 1.00 87.81 90 GLY A O 1
ATOM 679 N N . ALA A 1 91 ? 1.262 7.157 16.820 1.00 91.69 91 ALA A N 1
ATOM 680 C CA . ALA A 1 91 ? -0.136 7.608 16.729 1.00 91.69 91 ALA A CA 1
ATOM 681 C C . ALA A 1 91 ? -1.198 6.487 16.674 1.00 91.69 91 ALA A C 1
ATOM 683 O O . ALA A 1 91 ? -2.382 6.753 16.856 1.00 91.69 91 ALA A O 1
ATOM 684 N N . GLY A 1 92 ? -0.790 5.239 16.417 1.00 91.50 92 GLY A N 1
ATOM 685 C CA . GLY A 1 92 ? -1.690 4.080 16.359 1.00 91.50 92 GLY A CA 1
ATOM 686 C C . GLY A 1 92 ? -1.966 3.528 14.956 1.00 91.50 92 GLY A C 1
ATOM 687 O O . GLY A 1 92 ? -2.704 2.559 14.839 1.00 91.50 92 GLY A O 1
ATOM 688 N N . LYS A 1 93 ? -1.335 4.063 13.897 1.00 93.62 93 LYS A N 1
ATOM 689 C CA . LYS A 1 93 ? -1.506 3.590 12.503 1.00 93.62 93 LYS A CA 1
ATOM 690 C C . LYS A 1 93 ? -1.337 2.073 12.351 1.00 93.62 93 LYS A C 1
ATOM 692 O O . LYS A 1 93 ? -2.236 1.403 11.862 1.00 93.62 93 LYS A O 1
ATOM 697 N N . THR A 1 94 ? -0.215 1.527 12.830 1.00 92.00 94 THR A N 1
ATOM 698 C CA . THR A 1 94 ? 0.073 0.082 12.772 1.00 92.00 94 THR A CA 1
ATOM 699 C C . THR A 1 94 ? -1.004 -0.739 13.475 1.00 92.00 94 THR A C 1
ATOM 701 O O . THR A 1 94 ? -1.455 -1.749 12.954 1.00 92.00 94 THR A O 1
ATOM 704 N N . TRP A 1 95 ? -1.431 -0.290 14.655 1.00 92.12 95 TRP A N 1
ATOM 705 C CA . TRP A 1 95 ? -2.452 -0.970 15.446 1.00 92.12 95 TRP A CA 1
ATOM 706 C C . TRP A 1 95 ? -3.804 -0.971 14.729 1.00 92.12 95 TRP A C 1
ATOM 708 O O . TRP A 1 95 ? -4.473 -1.999 14.678 1.00 92.12 95 TRP A O 1
ATOM 718 N N . LEU A 1 96 ? -4.171 0.157 14.115 1.00 94.19 96 LEU A N 1
ATOM 719 C CA . LEU A 1 96 ? -5.391 0.287 13.326 1.00 94.19 96 LEU A CA 1
ATOM 720 C C . LEU A 1 96 ? -5.369 -0.628 12.093 1.00 94.19 96 LEU A C 1
ATOM 722 O O . LEU A 1 96 ? -6.340 -1.341 11.859 1.00 94.19 96 LEU A O 1
ATOM 726 N N . MET A 1 97 ? -4.250 -0.670 11.358 1.00 95.38 97 MET A N 1
ATOM 727 C CA . MET A 1 97 ? -4.076 -1.572 10.211 1.00 95.38 97 MET A CA 1
ATOM 728 C C . MET A 1 97 ? -4.195 -3.041 10.628 1.00 95.38 97 MET A C 1
ATOM 730 O O . MET A 1 97 ? -4.953 -3.784 10.016 1.00 95.38 97 MET A O 1
ATOM 734 N N . LEU A 1 98 ? -3.505 -3.462 11.693 1.00 94.44 98 LEU A N 1
ATOM 735 C CA . LEU A 1 98 ? -3.544 -4.852 12.165 1.00 94.44 98 LEU A CA 1
ATOM 736 C C . LEU A 1 98 ? -4.940 -5.266 12.646 1.00 94.44 98 LEU A C 1
ATOM 738 O O . LEU A 1 98 ? -5.390 -6.369 12.340 1.00 94.44 98 LEU A O 1
ATOM 742 N N . LYS A 1 99 ? -5.654 -4.377 13.350 1.00 94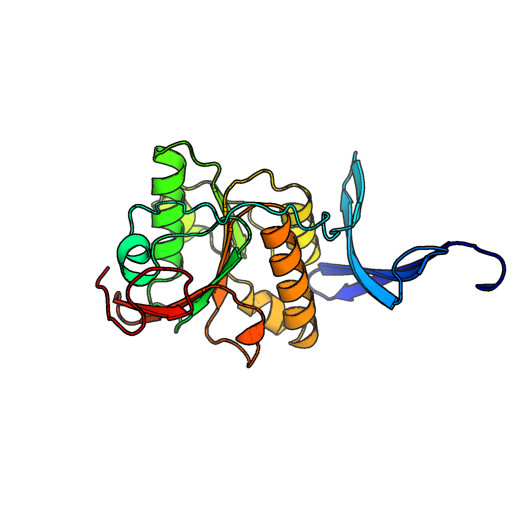.75 99 LYS A N 1
ATOM 743 C CA . LYS A 1 99 ? -7.053 -4.615 13.727 1.00 94.75 99 LYS A CA 1
ATOM 744 C C . LYS A 1 99 ? -7.962 -4.771 12.517 1.00 94.75 99 LYS A C 1
ATOM 746 O O . LYS A 1 99 ? -8.769 -5.697 12.498 1.00 94.75 99 LYS A O 1
ATOM 751 N N . ALA A 1 100 ? -7.815 -3.896 11.524 1.00 96.75 100 ALA A N 1
ATOM 752 C CA . ALA A 1 100 ? -8.588 -3.979 10.295 1.00 96.75 100 ALA A CA 1
ATOM 753 C C . ALA A 1 100 ? -8.311 -5.303 9.569 1.00 96.75 100 ALA A C 1
ATOM 755 O O . ALA A 1 100 ? -9.257 -6.014 9.252 1.00 96.75 100 ALA A O 1
ATOM 756 N N . VAL A 1 101 ? -7.039 -5.686 9.385 1.00 96.50 101 VAL A N 1
ATOM 757 C CA . VAL A 1 101 ? -6.655 -6.963 8.750 1.00 96.50 101 VAL A CA 1
ATOM 758 C C . VAL A 1 101 ? -7.281 -8.151 9.469 1.00 96.50 101 VAL A C 1
ATOM 760 O O . VAL A 1 101 ? -7.908 -8.988 8.822 1.00 96.50 101 VAL A O 1
ATOM 763 N N . LYS A 1 102 ? -7.145 -8.219 10.799 1.00 95.75 102 LYS A N 1
ATOM 764 C CA . LYS A 1 102 ? -7.721 -9.302 11.601 1.00 95.75 102 LYS A CA 1
ATOM 765 C C . LYS A 1 102 ? -9.233 -9.400 11.395 1.00 95.75 102 LYS A C 1
ATOM 767 O O . LYS A 1 102 ? -9.737 -10.458 11.039 1.00 95.75 102 LYS A O 1
ATOM 772 N N . SER A 1 103 ? -9.932 -8.280 11.550 1.00 96.50 103 SER A N 1
ATOM 773 C CA . SER A 1 103 ? -11.388 -8.228 11.446 1.00 96.50 103 SER A CA 1
ATOM 774 C C . SER A 1 103 ? -11.897 -8.55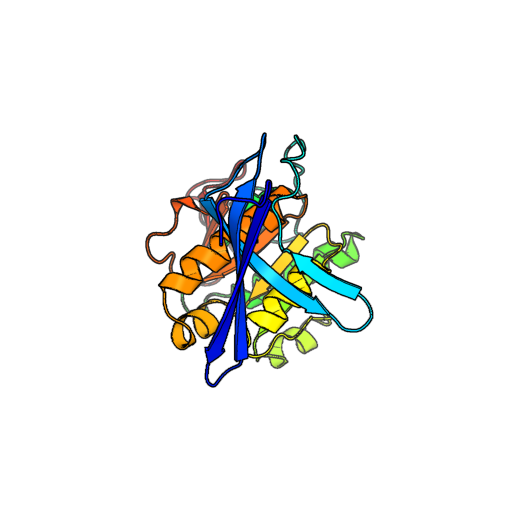1 10.032 1.00 96.50 103 SER A C 1
ATOM 776 O O . SER A 1 103 ? -12.910 -9.226 9.870 1.00 96.50 103 SER A O 1
ATOM 778 N N . LEU A 1 104 ? -11.175 -8.113 8.996 1.00 97.31 104 LEU A N 1
ATOM 779 C CA . LEU A 1 104 ? -11.464 -8.440 7.599 1.00 97.31 104 LEU A CA 1
ATOM 780 C C . LEU A 1 104 ? -11.312 -9.944 7.331 1.00 97.31 104 LEU A C 1
ATOM 782 O O . LEU A 1 104 ? -12.211 -10.548 6.748 1.00 97.31 104 LEU A O 1
ATOM 786 N N . ARG A 1 105 ? -10.222 -10.561 7.808 1.00 95.94 105 ARG A N 1
ATOM 787 C CA . ARG A 1 105 ? -9.991 -12.009 7.676 1.00 95.94 105 ARG A CA 1
ATOM 788 C C . ARG A 1 105 ? -11.037 -12.833 8.428 1.00 95.94 105 ARG A C 1
ATOM 790 O O . ARG A 1 105 ? -11.526 -13.815 7.883 1.00 95.94 105 ARG A O 1
ATOM 797 N N . GLU A 1 106 ? -11.435 -12.411 9.630 1.00 95.50 106 GLU A N 1
ATOM 798 C CA . GLU A 1 106 ? -12.516 -13.047 10.406 1.00 95.50 106 GLU A CA 1
ATOM 799 C C . GLU A 1 106 ? -13.865 -13.029 9.663 1.00 95.50 106 GLU A C 1
ATOM 801 O O . GLU A 1 106 ? -14.671 -13.941 9.828 1.00 95.50 106 GLU A O 1
ATOM 806 N N . ARG A 1 107 ? -14.094 -12.033 8.794 1.00 95.38 107 ARG A N 1
ATOM 807 C CA . ARG A 1 107 ? -15.262 -11.947 7.898 1.00 95.38 107 ARG A CA 1
ATOM 808 C C . ARG A 1 107 ? -15.072 -12.649 6.545 1.00 95.38 107 ARG A C 1
ATOM 810 O O . ARG A 1 107 ? -15.935 -12.538 5.680 1.00 95.38 107 ARG A O 1
ATOM 817 N N . GLY A 1 108 ? -13.956 -13.348 6.336 1.00 95.44 108 GLY A N 1
ATOM 818 C CA . GLY A 1 108 ? -13.657 -14.062 5.091 1.00 95.44 108 GLY A CA 1
ATOM 819 C C . GLY A 1 108 ? -13.123 -13.189 3.949 1.00 95.44 108 GLY A C 1
ATOM 820 O O . GLY A 1 108 ? -13.007 -13.675 2.825 1.00 95.44 108 GLY A O 1
ATOM 821 N N . VAL A 1 109 ? -12.773 -11.923 4.206 1.00 96.81 109 VAL A N 1
ATOM 822 C CA . VAL A 1 109 ? -12.146 -11.043 3.206 1.00 96.81 109 VAL A CA 1
ATOM 823 C C . VAL A 1 109 ? -10.663 -11.388 3.075 1.00 96.81 109 VAL A C 1
ATOM 825 O O . VAL A 1 109 ? -9.950 -11.502 4.077 1.00 96.81 109 VAL A O 1
ATOM 828 N N . LYS A 1 110 ? -10.164 -11.510 1.838 1.00 95.81 110 LYS A N 1
ATOM 829 C CA . LYS A 1 110 ? -8.742 -11.780 1.580 1.00 95.81 110 LYS A CA 1
ATOM 830 C C . LYS A 1 110 ? -7.925 -10.517 1.833 1.00 95.81 110 LYS A C 1
ATOM 832 O O . LYS A 1 110 ? -7.767 -9.686 0.942 1.00 95.81 110 LYS A O 1
ATOM 837 N N . ALA A 1 111 ? -7.429 -10.358 3.055 1.00 96.12 111 ALA A N 1
ATOM 838 C CA . ALA A 1 111 ? -6.589 -9.232 3.447 1.00 96.12 111 ALA A CA 1
ATOM 839 C C . ALA A 1 111 ? -5.125 -9.656 3.580 1.00 96.12 111 ALA A C 1
ATOM 841 O O . ALA A 1 111 ? -4.828 -10.616 4.291 1.00 96.12 111 ALA A O 1
ATOM 842 N N . GLU A 1 112 ? -4.217 -8.911 2.958 1.00 95.19 112 GLU A N 1
ATOM 843 C CA . GLU A 1 112 ? -2.771 -9.100 3.084 1.00 95.19 112 GLU A CA 1
ATOM 844 C C . GLU A 1 112 ? -2.131 -7.955 3.858 1.00 95.19 112 GLU A C 1
ATOM 846 O O . GLU A 1 112 ? -2.532 -6.797 3.730 1.00 95.19 112 GLU A O 1
ATOM 851 N N . TYR A 1 113 ? -1.121 -8.279 4.663 1.00 94.25 113 TYR A N 1
ATOM 852 C CA . TYR A 1 113 ? -0.342 -7.299 5.410 1.00 94.25 113 TYR A CA 1
ATOM 853 C C . TYR A 1 113 ? 1.131 -7.436 5.037 1.00 94.25 113 TYR A C 1
ATOM 855 O O . TYR A 1 113 ? 1.811 -8.374 5.452 1.00 94.25 113 TYR A O 1
ATOM 863 N N . ILE A 1 114 ? 1.608 -6.487 4.242 1.00 92.25 114 ILE A N 1
ATOM 864 C CA . ILE A 1 114 ? 3.002 -6.344 3.850 1.00 92.25 114 ILE A CA 1
ATOM 865 C C . ILE A 1 114 ? 3.673 -5.414 4.850 1.00 92.25 114 ILE A C 1
ATOM 867 O O . ILE A 1 114 ? 3.249 -4.278 5.094 1.00 92.25 114 ILE A O 1
ATOM 871 N N . ASN A 1 115 ? 4.739 -5.905 5.450 1.00 88.81 115 ASN A N 1
ATOM 872 C CA . ASN A 1 115 ? 5.473 -5.198 6.472 1.00 88.81 115 ASN A CA 1
ATOM 873 C C . ASN A 1 115 ? 6.933 -5.099 6.084 1.00 88.81 115 ASN A C 1
ATOM 875 O O . ASN A 1 115 ? 7.451 -5.982 5.420 1.00 88.81 115 ASN A O 1
ATOM 879 N N . ARG A 1 116 ? 7.594 -4.063 6.593 1.00 79.31 116 ARG A N 1
ATOM 880 C CA . ARG A 1 116 ? 9.048 -4.019 6.633 1.00 79.31 116 ARG A CA 1
ATOM 881 C C . ARG A 1 116 ? 9.562 -4.002 8.065 1.00 79.31 116 ARG A C 1
ATOM 883 O O . ARG A 1 116 ? 9.248 -3.062 8.811 1.00 79.31 116 ARG A O 1
ATOM 890 N N . GLY A 1 117 ? 10.365 -5.000 8.436 1.00 61.69 117 GLY A N 1
ATOM 891 C CA . GLY A 1 117 ? 11.306 -4.956 9.562 1.00 61.69 117 GLY A CA 1
ATOM 892 C C . GLY A 1 117 ? 10.667 -4.671 10.923 1.00 61.69 117 GLY A C 1
ATOM 893 O O . GLY A 1 117 ? 11.102 -3.777 11.649 1.00 61.69 117 GLY A O 1
ATOM 894 N N . GLY A 1 118 ? 9.581 -5.365 11.269 1.00 60.00 118 GLY A N 1
ATOM 895 C CA . GLY A 1 118 ? 8.922 -5.162 12.562 1.00 60.00 118 GLY A CA 1
ATOM 896 C C . GLY A 1 118 ? 7.902 -6.235 12.901 1.00 60.00 118 GLY A C 1
ATOM 897 O O . GLY A 1 118 ? 6.703 -5.997 12.770 1.00 60.00 118 GLY A O 1
ATOM 898 N N . PHE A 1 119 ? 8.387 -7.388 13.354 1.00 58.88 119 PHE A N 1
ATOM 899 C CA . PHE A 1 119 ? 7.583 -8.573 13.677 1.00 58.88 119 PHE A CA 1
ATOM 900 C C . PHE A 1 119 ? 6.793 -8.471 14.989 1.00 58.88 119 PHE A C 1
ATOM 902 O O . PHE A 1 119 ? 5.800 -9.174 15.167 1.00 58.88 119 PHE A O 1
ATOM 909 N N . VAL A 1 120 ? 7.198 -7.576 15.897 1.00 61.19 120 VAL A N 1
ATOM 910 C CA . VAL A 1 120 ? 6.708 -7.561 17.289 1.00 61.19 120 VAL A CA 1
ATOM 911 C C . VAL A 1 120 ? 5.194 -7.350 17.375 1.00 61.19 120 VAL A C 1
ATOM 913 O O . VAL A 1 120 ? 4.506 -8.070 18.091 1.00 61.19 120 VAL A O 1
ATOM 916 N N . TYR A 1 121 ? 4.647 -6.398 16.615 1.00 64.81 121 TYR A N 1
ATOM 917 C CA . TYR A 1 121 ? 3.207 -6.123 16.652 1.00 64.81 121 TYR A CA 1
ATOM 918 C C . TYR A 1 121 ? 2.393 -7.142 15.859 1.00 64.81 121 TYR A C 1
ATOM 920 O O . TYR A 1 121 ? 1.253 -7.416 16.199 1.00 64.81 121 TYR A O 1
ATOM 928 N N . VAL A 1 122 ? 2.965 -7.725 14.811 1.00 72.81 122 VAL A N 1
ATOM 929 C CA . VAL A 1 122 ? 2.258 -8.671 13.942 1.00 72.81 122 VAL A CA 1
ATOM 930 C C . VAL A 1 122 ? 1.877 -9.934 14.724 1.00 72.81 122 VAL A C 1
ATOM 932 O O . VAL A 1 122 ? 0.714 -10.339 14.729 1.00 72.81 122 VAL A O 1
ATOM 935 N N . GLN A 1 123 ? 2.834 -10.481 15.481 1.00 71.62 123 GLN A N 1
ATOM 936 C CA . GLN A 1 123 ? 2.628 -11.664 16.321 1.00 71.62 123 GLN A CA 1
ATOM 937 C C . GLN A 1 123 ? 1.595 -11.422 17.429 1.00 71.62 123 GLN A C 1
ATOM 939 O O . GLN A 1 123 ? 0.737 -12.267 17.662 1.00 71.62 123 GLN A O 1
ATOM 944 N N . GLN A 1 124 ? 1.615 -10.244 18.063 1.00 76.19 124 GLN A N 1
ATOM 945 C CA . GLN A 1 124 ? 0.649 -9.885 19.111 1.00 76.19 124 GLN A CA 1
ATOM 946 C C . GLN A 1 124 ? -0.804 -9.874 18.619 1.00 76.19 124 GLN A C 1
ATOM 948 O O . GLN A 1 124 ? -1.718 -10.141 19.396 1.00 76.19 124 GLN A O 1
ATOM 953 N N . PHE A 1 125 ? -1.028 -9.560 17.341 1.00 79.88 125 PHE A N 1
ATOM 954 C CA . PHE A 1 125 ? -2.365 -9.530 16.747 1.00 79.88 125 PHE A CA 1
ATOM 955 C C . PHE A 1 125 ? -2.775 -10.858 16.100 1.00 79.88 125 PHE A C 1
ATOM 957 O O . PHE A 1 125 ? -3.929 -10.979 15.687 1.00 79.88 125 PHE A O 1
ATOM 964 N N . GLY A 1 126 ? -1.876 -11.848 16.035 1.00 81.19 126 GLY A N 1
ATOM 965 C CA . GLY A 1 126 ? -2.131 -13.125 15.363 1.00 81.19 126 GLY A CA 1
ATOM 966 C C . GLY A 1 126 ? -2.374 -12.969 13.859 1.00 81.19 126 GLY A C 1
ATOM 967 O O . GLY A 1 126 ? -3.152 -13.718 13.278 1.00 81.19 126 GLY A O 1
ATOM 968 N N . VAL A 1 127 ? -1.771 -11.954 13.236 1.00 84.50 127 VAL A N 1
ATOM 969 C CA . VAL A 1 127 ? -1.909 -11.678 11.801 1.00 84.50 127 VAL A CA 1
ATOM 970 C C . VAL A 1 127 ? -0.691 -12.247 11.087 1.00 84.50 127 VAL A C 1
ATOM 972 O O . VAL A 1 127 ? 0.424 -11.873 11.411 1.00 84.50 127 VAL A O 1
ATOM 975 N N . GLU A 1 128 ? -0.864 -13.122 10.102 1.00 85.12 128 GLU A N 1
ATOM 976 C CA . GLU A 1 128 ? 0.240 -13.488 9.203 1.00 85.12 128 GLU A CA 1
ATOM 977 C C . GLU A 1 128 ? 0.600 -12.312 8.286 1.00 85.12 128 GLU A C 1
ATOM 979 O O . GLU A 1 128 ? -0.303 -11.651 7.759 1.00 85.12 128 GLU A O 1
ATOM 984 N N . SER A 1 129 ? 1.900 -12.064 8.089 1.00 87.44 129 SER A N 1
ATOM 985 C CA . SER A 1 129 ? 2.418 -10.966 7.266 1.00 87.44 129 SER A CA 1
ATOM 986 C C . SER A 1 129 ? 3.463 -11.421 6.262 1.00 87.44 129 SER A C 1
ATOM 988 O O . SER A 1 129 ? 4.293 -12.271 6.580 1.00 87.44 129 SER A O 1
ATOM 990 N N . ILE A 1 130 ? 3.511 -10.740 5.122 1.00 86.75 130 ILE A N 1
ATOM 991 C CA . ILE A 1 130 ? 4.627 -10.813 4.182 1.00 86.75 130 ILE A CA 1
ATOM 992 C C . ILE A 1 130 ? 5.676 -9.807 4.662 1.00 86.75 130 ILE A C 1
ATOM 994 O O . ILE A 1 130 ? 5.428 -8.599 4.621 1.00 86.75 130 ILE A O 1
ATOM 998 N N . ASP A 1 131 ? 6.813 -10.288 5.165 1.00 85.75 131 ASP A N 1
ATOM 999 C CA . ASP A 1 131 ? 7.937 -9.402 5.475 1.00 85.75 131 ASP A CA 1
ATOM 1000 C C . ASP A 1 131 ? 8.755 -9.190 4.209 1.00 85.75 131 ASP A C 1
ATOM 1002 O O . ASP A 1 131 ? 9.275 -10.133 3.617 1.00 85.75 131 ASP A O 1
ATOM 1006 N N . VAL A 1 132 ? 8.804 -7.936 3.791 1.00 82.75 132 VAL A N 1
ATOM 1007 C CA . VAL A 1 132 ? 9.712 -7.460 2.760 1.00 82.75 132 VAL A CA 1
ATOM 1008 C C . VAL A 1 132 ? 10.778 -6.684 3.508 1.00 82.75 132 VAL A C 1
ATOM 1010 O O . VAL A 1 132 ? 10.468 -5.822 4.337 1.00 82.75 132 VAL A O 1
ATOM 1013 N N . ASN A 1 133 ? 12.041 -7.024 3.294 1.00 80.06 133 ASN A N 1
ATOM 1014 C CA . ASN A 1 133 ? 13.152 -6.351 3.949 1.00 80.06 133 ASN A CA 1
ATOM 1015 C C . ASN A 1 133 ? 13.200 -4.866 3.534 1.00 80.06 133 ASN A C 1
ATOM 1017 O O . ASN A 1 133 ? 12.261 -4.286 2.984 1.00 80.06 133 ASN A O 1
ATOM 1021 N N . LEU A 1 134 ? 14.324 -4.195 3.769 1.00 78.19 134 LEU A N 1
ATOM 1022 C CA . LEU A 1 134 ? 14.570 -2.874 3.185 1.00 78.19 134 LEU A CA 1
ATOM 1023 C C . LEU A 1 134 ? 14.853 -2.946 1.667 1.00 78.19 134 LEU A C 1
ATOM 1025 O O . LEU A 1 134 ? 15.648 -2.158 1.173 1.00 78.19 134 LEU A O 1
ATOM 1029 N N . ASP A 1 135 ? 14.184 -3.853 0.947 1.00 85.75 135 ASP A N 1
ATOM 1030 C CA . ASP A 1 135 ? 14.360 -4.119 -0.478 1.00 85.75 135 ASP A CA 1
ATOM 1031 C C . ASP A 1 135 ? 13.064 -3.810 -1.251 1.00 85.75 135 ASP A C 1
ATOM 1033 O O . ASP A 1 135 ? 12.021 -4.452 -1.080 1.00 85.75 135 ASP A O 1
ATOM 1037 N N . LEU A 1 136 ? 13.129 -2.810 -2.134 1.00 86.06 136 LEU A N 1
ATOM 1038 C CA . LEU A 1 136 ? 12.013 -2.448 -3.014 1.00 86.06 136 LEU A CA 1
ATOM 1039 C C . LEU A 1 136 ? 11.656 -3.560 -4.013 1.00 86.06 136 LEU A C 1
ATOM 1041 O O . LEU A 1 136 ? 10.488 -3.693 -4.376 1.00 86.06 136 LEU A O 1
ATOM 1045 N N . GLY A 1 137 ? 12.620 -4.374 -4.440 1.00 86.75 137 GLY A N 1
ATOM 1046 C CA . GLY A 1 137 ? 12.392 -5.521 -5.312 1.00 86.75 137 GLY A CA 1
ATOM 1047 C C . GLY A 1 137 ? 11.516 -6.590 -4.658 1.00 86.75 137 GLY A C 1
ATOM 1048 O O . GLY A 1 137 ? 10.623 -7.128 -5.314 1.00 86.75 137 GLY A O 1
ATOM 1049 N N . GLU A 1 138 ? 11.701 -6.851 -3.360 1.00 87.12 138 GLU A N 1
ATOM 1050 C CA . GLU A 1 138 ? 10.845 -7.773 -2.597 1.00 87.12 138 GLU A CA 1
ATOM 1051 C C . GLU A 1 138 ? 9.421 -7.227 -2.442 1.00 87.12 138 GLU A C 1
ATOM 1053 O O . GLU A 1 138 ? 8.451 -7.962 -2.644 1.00 87.12 138 GLU A O 1
ATOM 1058 N N . LEU A 1 139 ? 9.276 -5.924 -2.165 1.00 89.19 139 LEU A N 1
ATOM 1059 C CA . LEU A 1 139 ? 7.970 -5.256 -2.148 1.00 89.19 139 LEU A CA 1
ATOM 1060 C C . LEU A 1 139 ? 7.255 -5.405 -3.494 1.00 89.19 139 LEU A C 1
ATOM 1062 O O . LEU A 1 139 ? 6.091 -5.801 -3.548 1.00 89.19 139 LEU A O 1
ATOM 1066 N N . TYR A 1 140 ? 7.957 -5.121 -4.585 1.00 89.31 140 TYR A N 1
ATOM 1067 C CA . TYR A 1 140 ? 7.439 -5.273 -5.936 1.00 89.31 140 TYR A CA 1
ATOM 1068 C C . TYR A 1 140 ? 7.054 -6.727 -6.248 1.00 89.31 140 TYR A C 1
ATOM 1070 O O . TYR A 1 140 ? 5.988 -6.967 -6.816 1.00 89.31 140 TYR A O 1
ATOM 1078 N N . ALA A 1 141 ? 7.834 -7.711 -5.804 1.00 86.50 141 ALA A N 1
ATOM 1079 C CA . ALA A 1 141 ? 7.506 -9.123 -5.987 1.00 86.50 141 ALA A CA 1
ATOM 1080 C C . ALA A 1 141 ? 6.265 -9.559 -5.194 1.00 86.50 141 ALA A C 1
ATOM 1082 O O . ALA A 1 141 ? 5.425 -10.302 -5.718 1.00 86.50 141 ALA A O 1
ATOM 1083 N N . ALA A 1 142 ? 6.115 -9.065 -3.964 1.00 88.25 142 ALA A N 1
ATOM 1084 C CA . ALA A 1 142 ? 4.918 -9.281 -3.161 1.00 88.25 142 ALA A CA 1
ATOM 1085 C C . ALA A 1 142 ? 3.681 -8.695 -3.860 1.00 88.25 142 ALA A C 1
ATOM 1087 O O . ALA A 1 142 ? 2.686 -9.395 -4.044 1.00 88.25 142 ALA A O 1
ATOM 1088 N N . LEU A 1 143 ? 3.768 -7.452 -4.342 1.00 88.44 143 LEU A N 1
ATOM 1089 C CA . LEU A 1 143 ? 2.677 -6.782 -5.059 1.00 88.44 143 LEU A CA 1
ATOM 1090 C C . LEU A 1 143 ? 2.302 -7.490 -6.366 1.00 88.44 143 LEU A C 1
ATOM 1092 O O . LEU A 1 143 ? 1.119 -7.649 -6.652 1.00 88.44 143 LEU A O 1
ATOM 1096 N N . ALA A 1 144 ? 3.287 -7.963 -7.135 1.00 84.19 144 ALA A N 1
ATOM 1097 C CA . ALA A 1 144 ? 3.065 -8.652 -8.408 1.00 84.19 144 ALA A CA 1
ATOM 1098 C C . ALA A 1 144 ? 2.316 -9.988 -8.265 1.00 84.19 144 ALA A C 1
ATOM 1100 O O . ALA A 1 144 ? 1.773 -10.505 -9.240 1.00 84.19 144 ALA A O 1
ATOM 1101 N N . THR A 1 145 ? 2.313 -10.576 -7.067 1.00 81.12 145 THR A N 1
ATOM 1102 C CA . THR A 1 145 ? 1.727 -11.900 -6.810 1.00 81.12 145 THR A CA 1
ATOM 1103 C C . THR A 1 145 ? 0.534 -11.861 -5.863 1.00 81.12 145 THR A C 1
ATOM 1105 O O . THR A 1 145 ? -0.083 -12.900 -5.614 1.00 81.12 145 THR A O 1
ATOM 1108 N N . VAL A 1 146 ? 0.175 -10.673 -5.371 1.00 80.94 146 VAL A N 1
ATOM 1109 C CA . VAL A 1 146 ? -0.898 -10.496 -4.398 1.00 80.94 146 VAL A CA 1
ATOM 1110 C C . VAL A 1 146 ? -2.252 -10.831 -5.037 1.00 80.94 146 VAL A C 1
ATOM 1112 O O . VAL A 1 146 ? -2.611 -10.325 -6.099 1.00 80.94 146 VAL A O 1
ATOM 1115 N N . LYS A 1 147 ? -3.019 -11.712 -4.390 1.00 85.50 147 LYS A N 1
ATOM 1116 C CA . LYS A 1 147 ? -4.392 -12.074 -4.782 1.00 85.50 147 LYS A CA 1
ATOM 1117 C C . LYS A 1 147 ? -5.339 -11.790 -3.620 1.00 85.50 147 LYS A C 1
ATOM 1119 O O . LYS A 1 147 ? -5.922 -12.705 -3.038 1.00 85.50 147 LYS A O 1
ATOM 1124 N N . ALA A 1 148 ? -5.433 -10.513 -3.270 1.00 91.25 148 ALA A N 1
ATOM 1125 C CA . ALA A 1 148 ? -6.155 -10.018 -2.106 1.00 91.25 148 ALA A CA 1
ATOM 1126 C C . ALA A 1 148 ? -7.265 -9.044 -2.517 1.00 91.25 148 ALA A C 1
ATOM 1128 O O . ALA A 1 148 ? -7.165 -8.388 -3.549 1.00 91.25 148 ALA A O 1
ATOM 1129 N N . ASP A 1 149 ? -8.299 -8.922 -1.689 1.00 94.69 149 ASP A N 1
ATOM 1130 C CA . ASP A 1 149 ? -9.289 -7.844 -1.777 1.00 94.69 149 ASP A CA 1
ATOM 1131 C C . ASP A 1 149 ? -8.742 -6.538 -1.189 1.00 94.69 149 ASP A C 1
ATOM 1133 O O . ASP A 1 149 ? -9.168 -5.446 -1.566 1.00 94.69 149 ASP A O 1
ATOM 1137 N N . VAL A 1 150 ? -7.787 -6.641 -0.262 1.00 96.62 150 VAL A N 1
ATOM 1138 C CA . VAL A 1 150 ? -7.147 -5.498 0.387 1.00 96.62 150 VAL A CA 1
ATOM 1139 C C . VAL A 1 150 ? -5.705 -5.809 0.765 1.00 96.62 150 VAL A C 1
ATOM 1141 O O . VAL A 1 150 ? -5.399 -6.883 1.281 1.00 96.62 150 VAL A O 1
ATOM 1144 N N . VAL A 1 151 ? -4.819 -4.848 0.526 1.00 96.38 151 VAL A N 1
ATOM 1145 C CA . VAL A 1 151 ? -3.389 -4.940 0.821 1.00 96.38 151 VAL A CA 1
ATOM 1146 C C . VAL A 1 151 ? -2.992 -3.778 1.714 1.00 96.38 151 VAL A C 1
ATOM 1148 O O . VAL A 1 151 ? -3.080 -2.616 1.326 1.00 96.38 151 VAL A O 1
ATOM 1151 N N . PHE A 1 152 ? -2.526 -4.095 2.912 1.00 96.69 152 PHE A N 1
ATOM 1152 C CA . PHE A 1 152 ? -1.981 -3.138 3.859 1.00 96.69 152 PHE A CA 1
ATOM 1153 C C . PHE A 1 152 ? -0.459 -3.133 3.759 1.00 96.69 152 PHE A C 1
ATOM 1155 O O . PHE A 1 152 ? 0.153 -4.191 3.827 1.00 96.69 152 PHE A O 1
ATOM 1162 N N . ILE A 1 153 ? 0.163 -1.962 3.634 1.00 94.94 153 ILE A N 1
ATOM 1163 C CA . ILE A 1 153 ? 1.614 -1.830 3.475 1.00 94.94 153 ILE A CA 1
ATOM 1164 C C . ILE A 1 153 ? 2.159 -0.867 4.522 1.00 94.94 153 ILE A C 1
ATOM 1166 O O . ILE A 1 153 ? 1.888 0.338 4.504 1.00 94.94 153 ILE A O 1
ATOM 1170 N N . ARG A 1 154 ? 2.955 -1.394 5.453 1.00 91.62 154 ARG A N 1
ATOM 1171 C CA . ARG A 1 154 ? 3.594 -0.599 6.505 1.00 91.62 154 ARG A CA 1
ATOM 1172 C C . ARG A 1 154 ? 5.085 -0.446 6.246 1.00 91.62 154 ARG A C 1
ATOM 1174 O O . ARG A 1 154 ? 5.794 -1.412 5.995 1.00 91.62 154 ARG A O 1
ATOM 1181 N N . GLY A 1 155 ? 5.594 0.758 6.495 1.00 85.25 155 GLY A N 1
ATOM 1182 C CA . GLY A 1 155 ? 7.034 1.000 6.606 1.00 85.25 155 GLY A CA 1
ATOM 1183 C C . GLY A 1 155 ? 7.691 1.510 5.331 1.00 85.25 155 GLY A C 1
ATOM 1184 O O . GLY A 1 155 ? 8.914 1.613 5.312 1.00 85.25 155 GLY A O 1
ATOM 1185 N N . LEU A 1 156 ? 6.889 1.893 4.335 1.00 87.19 156 LEU A N 1
ATOM 1186 C CA . LEU A 1 156 ? 7.347 2.509 3.091 1.00 87.19 156 LEU A CA 1
ATOM 1187 C C . LEU A 1 156 ? 8.250 3.731 3.323 1.00 87.19 156 LEU A C 1
ATOM 1189 O O . LEU A 1 156 ? 9.287 3.854 2.688 1.00 87.19 156 LEU A O 1
ATOM 1193 N N . GLU A 1 157 ? 7.938 4.556 4.325 1.00 84.25 157 GLU A N 1
ATOM 1194 C CA . GLU A 1 157 ? 8.749 5.711 4.742 1.00 84.25 157 GLU A CA 1
ATOM 1195 C C . GLU A 1 157 ? 10.248 5.397 4.903 1.00 84.25 157 GLU A C 1
ATOM 1197 O O . GLU A 1 157 ? 11.112 6.202 4.574 1.00 84.25 157 GLU A O 1
ATOM 1202 N N . ALA A 1 158 ? 10.579 4.222 5.443 1.00 83.06 158 ALA A N 1
ATOM 1203 C CA . ALA A 1 158 ? 11.970 3.855 5.664 1.00 83.06 158 ALA A CA 1
ATOM 1204 C C . ALA A 1 158 ? 12.663 3.377 4.392 1.00 83.06 158 ALA A C 1
ATOM 1206 O O . ALA A 1 158 ? 13.854 3.620 4.253 1.00 83.06 158 ALA A O 1
ATOM 1207 N N . LEU A 1 159 ? 11.930 2.732 3.480 1.00 80.44 159 LEU A N 1
ATOM 1208 C CA . LEU A 1 159 ? 12.445 2.408 2.153 1.00 80.44 159 LEU A CA 1
ATOM 1209 C C . LEU A 1 159 ? 12.793 3.712 1.427 1.00 80.44 159 LEU A C 1
ATOM 1211 O O . LEU A 1 159 ? 13.914 3.892 0.973 1.00 80.44 159 LEU A O 1
ATOM 1215 N N . PHE A 1 160 ? 11.894 4.691 1.430 1.00 81.12 160 PHE A N 1
ATOM 1216 C CA . PHE A 1 160 ? 12.126 5.945 0.710 1.00 81.12 160 PHE A CA 1
ATOM 1217 C C . PHE A 1 160 ? 13.245 6.802 1.295 1.00 81.12 160 PHE A C 1
ATOM 1219 O O . PHE A 1 160 ? 13.961 7.453 0.546 1.00 81.12 160 PHE A O 1
ATOM 1226 N N . ARG A 1 161 ? 13.487 6.738 2.608 1.00 82.44 161 ARG A N 1
ATOM 1227 C CA . ARG A 1 161 ? 14.678 7.366 3.207 1.00 82.44 161 ARG A CA 1
ATOM 1228 C C . ARG A 1 161 ? 15.999 6.771 2.716 1.00 82.44 161 ARG A C 1
ATOM 1230 O O . ARG A 1 161 ? 17.005 7.465 2.768 1.00 82.44 161 ARG A O 1
ATOM 1237 N N . LEU A 1 162 ? 16.011 5.507 2.292 1.00 82.06 162 LEU A N 1
ATOM 1238 C CA . LEU A 1 162 ? 17.218 4.830 1.805 1.00 82.06 162 LEU A CA 1
ATOM 1239 C C . LEU A 1 162 ? 17.402 4.973 0.294 1.00 82.06 162 LEU A C 1
ATOM 1241 O O . LEU A 1 162 ? 18.528 5.127 -0.166 1.00 82.06 162 LEU A O 1
ATOM 1245 N N . TYR A 1 163 ? 16.305 4.911 -0.461 1.00 81.31 163 TYR A N 1
ATOM 1246 C CA . TYR A 1 163 ? 16.320 4.945 -1.926 1.00 81.31 163 TYR A CA 1
ATOM 1247 C C . TYR A 1 163 ? 16.151 6.362 -2.504 1.00 81.31 163 TYR A C 1
ATOM 1249 O O . TYR A 1 163 ? 16.543 6.608 -3.639 1.00 81.31 163 TYR A O 1
ATOM 1257 N N . GLY A 1 164 ? 15.617 7.308 -1.728 1.00 83.00 164 GLY A N 1
ATOM 1258 C CA . GLY A 1 164 ? 15.361 8.690 -2.138 1.00 83.00 164 GLY A CA 1
ATOM 1259 C C . GLY A 1 164 ? 13.892 8.972 -2.482 1.00 83.00 164 GLY A C 1
ATOM 1260 O O . GLY A 1 164 ? 13.113 8.076 -2.813 1.00 83.00 164 GLY A O 1
ATOM 1261 N N . GLU A 1 165 ? 13.510 10.251 -2.427 1.00 78.88 165 GLU A N 1
ATOM 1262 C CA . GLU A 1 165 ? 12.127 10.719 -2.645 1.00 78.88 165 GLU A CA 1
ATOM 1263 C C . GLU A 1 165 ? 11.619 10.495 -4.077 1.00 78.88 165 GLU A C 1
ATOM 1265 O O . GLU A 1 165 ? 10.427 10.295 -4.298 1.00 78.88 165 GLU A O 1
ATOM 1270 N N . GLN A 1 166 ? 12.509 10.451 -5.070 1.00 78.94 166 GLN A N 1
ATOM 1271 C CA . GLN A 1 166 ? 12.116 10.149 -6.452 1.00 78.94 166 GLN A CA 1
ATOM 1272 C C . GLN A 1 166 ? 11.480 8.754 -6.565 1.00 78.94 166 GLN A C 1
ATOM 1274 O O . GLN A 1 166 ? 10.485 8.574 -7.272 1.00 78.94 166 GLN A O 1
ATOM 1279 N N . LEU A 1 167 ? 11.991 7.781 -5.800 1.00 82.31 167 LEU A N 1
ATOM 1280 C CA . LEU A 1 167 ? 11.429 6.434 -5.749 1.00 82.31 167 LEU A CA 1
ATOM 1281 C C . LEU A 1 167 ? 10.137 6.351 -4.929 1.00 82.31 167 LEU A C 1
ATOM 1283 O O . LEU A 1 167 ? 9.332 5.454 -5.180 1.00 82.31 167 LEU A O 1
ATOM 1287 N N . LEU A 1 168 ? 9.882 7.284 -4.001 1.00 86.81 168 LEU A N 1
ATOM 1288 C CA . LEU A 1 168 ? 8.576 7.394 -3.337 1.00 86.81 168 LEU A CA 1
ATOM 1289 C C . LEU A 1 168 ? 7.484 7.646 -4.378 1.00 86.81 168 LEU A C 1
ATOM 1291 O O . LEU A 1 168 ? 6.490 6.922 -4.406 1.00 86.81 168 LEU A O 1
ATOM 1295 N N . TYR A 1 169 ? 7.692 8.610 -5.276 1.00 87.62 169 TYR A N 1
ATOM 1296 C CA . TYR A 1 169 ? 6.717 8.928 -6.315 1.00 87.62 169 TYR A CA 1
ATOM 1297 C C . TYR A 1 169 ? 6.428 7.731 -7.234 1.00 87.62 169 TYR A C 1
ATOM 1299 O O . TYR A 1 169 ? 5.266 7.354 -7.408 1.00 87.62 169 TYR A O 1
ATOM 1307 N N . SER A 1 170 ? 7.464 7.090 -7.787 1.00 85.88 170 SER A N 1
ATOM 1308 C CA . SER A 1 170 ? 7.284 5.938 -8.687 1.00 85.88 170 SER A CA 1
ATOM 1309 C C . SER A 1 170 ? 6.667 4.726 -7.974 1.00 85.88 170 SER A C 1
ATOM 1311 O O . SER A 1 170 ? 5.828 4.020 -8.549 1.00 85.88 170 SER A O 1
ATOM 1313 N N . THR A 1 171 ? 6.991 4.524 -6.693 1.00 89.94 171 THR A N 1
ATOM 1314 C CA . THR A 1 171 ? 6.371 3.483 -5.864 1.00 89.94 171 THR A CA 1
ATOM 1315 C C . THR A 1 171 ? 4.897 3.786 -5.619 1.00 89.94 171 THR A C 1
ATOM 1317 O O . THR A 1 171 ? 4.061 2.911 -5.832 1.00 89.94 171 THR A O 1
ATOM 1320 N N . LEU A 1 172 ? 4.532 5.017 -5.239 1.00 92.50 172 LEU A N 1
ATOM 1321 C CA . LEU A 1 172 ? 3.128 5.401 -5.050 1.00 92.50 172 LEU A CA 1
ATOM 1322 C C . LEU A 1 172 ? 2.321 5.276 -6.343 1.00 92.50 172 LEU A C 1
ATOM 1324 O O . LEU A 1 172 ? 1.203 4.768 -6.310 1.00 92.50 172 LEU A O 1
ATOM 1328 N N . GLN A 1 173 ? 2.889 5.653 -7.492 1.00 89.44 173 GLN A N 1
ATOM 1329 C CA . GLN A 1 173 ? 2.253 5.407 -8.787 1.00 89.44 173 GLN A CA 1
ATOM 1330 C C . GLN A 1 173 ? 2.016 3.913 -9.034 1.00 89.44 173 GLN A C 1
ATOM 1332 O O . GLN A 1 173 ? 0.970 3.526 -9.554 1.00 89.44 173 GLN A O 1
ATOM 1337 N N . THR A 1 174 ? 2.975 3.066 -8.665 1.00 89.19 174 THR A N 1
ATOM 1338 C CA . THR A 1 174 ? 2.840 1.610 -8.781 1.00 89.19 174 THR A CA 1
ATOM 1339 C C . THR A 1 174 ? 1.739 1.086 -7.861 1.00 89.19 174 THR A C 1
ATOM 1341 O O . THR A 1 174 ? 0.891 0.318 -8.304 1.00 89.19 174 THR A O 1
ATOM 1344 N N . LEU A 1 175 ? 1.671 1.560 -6.618 1.00 92.81 175 LEU A N 1
ATOM 1345 C CA . LEU A 1 175 ? 0.612 1.203 -5.672 1.00 92.81 175 LEU A CA 1
ATOM 1346 C C . LEU A 1 175 ? -0.769 1.675 -6.121 1.00 92.81 175 LEU A C 1
ATOM 1348 O O . LEU A 1 175 ? -1.741 0.941 -5.969 1.00 92.81 175 LEU A O 1
ATOM 1352 N N . LEU A 1 176 ? -0.856 2.861 -6.722 1.00 91.31 176 LEU A N 1
ATOM 1353 C CA . LEU A 1 176 ? -2.087 3.353 -7.328 1.00 91.31 176 LEU A CA 1
ATOM 1354 C C . LEU A 1 176 ? -2.535 2.429 -8.468 1.00 91.31 176 LEU A C 1
ATOM 1356 O O . LEU A 1 176 ? -3.708 2.079 -8.543 1.00 91.31 176 LEU A O 1
ATOM 1360 N N . ARG A 1 177 ? -1.612 1.971 -9.324 1.00 87.31 177 ARG A N 1
ATOM 1361 C CA . ARG A 1 177 ? -1.923 0.995 -10.386 1.00 87.31 177 ARG A CA 1
ATOM 1362 C C . ARG A 1 177 ? -2.395 -0.341 -9.814 1.00 87.31 177 ARG A C 1
ATOM 1364 O O . ARG A 1 177 ? -3.367 -0.889 -10.322 1.00 87.31 177 ARG A O 1
ATOM 1371 N N . VAL A 1 178 ? -1.754 -0.826 -8.748 1.00 89.06 178 VAL A N 1
ATOM 1372 C CA . VAL A 1 178 ? -2.187 -2.037 -8.033 1.00 89.06 178 VAL A CA 1
ATOM 1373 C C . VAL A 1 178 ? -3.579 -1.844 -7.437 1.00 89.06 178 VAL A C 1
ATOM 1375 O O . VAL A 1 178 ? -4.403 -2.736 -7.549 1.00 89.06 178 VAL A O 1
ATOM 1378 N N . ALA A 1 179 ? -3.894 -0.682 -6.862 1.00 91.12 179 ALA A N 1
ATOM 1379 C CA . ALA A 1 179 ? -5.246 -0.417 -6.377 1.00 91.12 179 ALA A CA 1
ATOM 1380 C C . ALA A 1 179 ? -6.263 -0.479 -7.525 1.00 91.12 179 ALA A C 1
ATOM 1382 O O . ALA A 1 179 ? -7.267 -1.180 -7.438 1.00 91.12 179 ALA A O 1
ATOM 1383 N N . ARG A 1 180 ? -5.965 0.181 -8.651 1.00 88.06 180 ARG A N 1
ATOM 1384 C CA . ARG A 1 180 ? -6.841 0.226 -9.833 1.00 88.06 180 ARG A CA 1
ATOM 1385 C C . ARG A 1 180 ? -7.063 -1.131 -10.511 1.00 88.06 180 ARG A C 1
ATOM 1387 O O . ARG A 1 180 ? -8.014 -1.241 -11.278 1.00 88.06 180 ARG A O 1
ATOM 1394 N N . SER A 1 181 ? -6.254 -2.154 -10.228 1.00 85.94 181 SER A N 1
ATOM 1395 C CA . SER A 1 181 ? -6.504 -3.516 -10.721 1.00 85.94 181 SER A CA 1
ATOM 1396 C C . SER A 1 181 ? -7.556 -4.282 -9.907 1.00 85.94 181 SER A C 1
ATOM 1398 O O . SER A 1 181 ? -7.941 -5.383 -10.300 1.00 85.94 181 SER A O 1
ATOM 1400 N N . GLY A 1 182 ? -8.053 -3.715 -8.800 1.00 88.31 182 GLY A N 1
ATOM 1401 C CA . GLY A 1 182 ? -9.124 -4.304 -7.998 1.00 88.31 182 GLY A CA 1
ATOM 1402 C C . GLY A 1 182 ? -8.993 -4.140 -6.480 1.00 88.31 182 GLY A C 1
ATOM 1403 O O . GLY A 1 182 ? -9.986 -3.763 -5.856 1.00 88.31 182 GLY A O 1
ATOM 1404 N N . PRO A 1 183 ? -7.847 -4.429 -5.834 1.00 92.75 183 PRO A N 1
ATOM 1405 C CA . PRO A 1 183 ? -7.760 -4.384 -4.376 1.00 92.75 183 PRO A CA 1
ATOM 1406 C C . PRO A 1 183 ? -7.878 -2.966 -3.812 1.00 92.75 183 PRO A C 1
ATOM 1408 O O . PRO A 1 183 ? -7.550 -1.976 -4.462 1.00 92.75 183 PRO A O 1
ATOM 1411 N N . ALA A 1 184 ? -8.289 -2.858 -2.550 1.00 95.81 184 ALA A N 1
ATOM 1412 C CA . ALA A 1 184 ? -8.023 -1.656 -1.767 1.00 95.81 184 ALA A CA 1
ATOM 1413 C C . ALA A 1 184 ? -6.554 -1.678 -1.320 1.00 95.81 184 ALA A C 1
ATOM 1415 O O . ALA A 1 184 ? -6.120 -2.630 -0.673 1.00 95.81 184 ALA A O 1
ATOM 1416 N N . VAL A 1 185 ? -5.774 -0.646 -1.633 1.00 96.62 185 VAL A N 1
ATOM 1417 C CA . VAL A 1 185 ? -4.389 -0.541 -1.145 1.00 96.62 185 VAL A CA 1
ATOM 1418 C C . VAL A 1 185 ? -4.356 0.478 -0.021 1.00 96.62 185 VAL A C 1
ATOM 1420 O O . VAL A 1 185 ? -4.817 1.601 -0.197 1.00 96.62 185 VAL A O 1
ATOM 1423 N N . VAL A 1 186 ? -3.823 0.095 1.136 1.00 98.00 186 VAL A N 1
ATOM 1424 C CA . VAL A 1 186 ? -3.744 0.943 2.326 1.00 98.00 186 VAL A CA 1
ATOM 1425 C C . VAL A 1 186 ? -2.300 1.054 2.765 1.00 98.00 186 VAL A C 1
ATOM 1427 O O . VAL A 1 186 ? -1.685 0.061 3.145 1.00 98.00 186 VAL A O 1
ATOM 1430 N N . ILE A 1 187 ? -1.760 2.265 2.776 1.00 96.75 187 ILE A N 1
ATOM 1431 C CA . ILE A 1 187 ? -0.403 2.513 3.257 1.00 96.75 187 ILE A CA 1
ATOM 1432 C C . ILE A 1 187 ? -0.402 3.364 4.521 1.00 96.75 187 ILE A C 1
ATOM 1434 O O . ILE A 1 187 ? -1.366 4.063 4.823 1.00 96.75 187 ILE A O 1
ATOM 1438 N N . SER A 1 188 ? 0.706 3.335 5.257 1.00 94.25 188 SER A N 1
ATOM 1439 C CA . SER A 1 188 ? 0.937 4.264 6.366 1.00 94.25 188 SER A CA 1
ATOM 1440 C C . SER A 1 188 ? 2.154 5.142 6.108 1.00 94.25 188 SER A C 1
ATOM 1442 O O . SER A 1 188 ? 3.240 4.596 5.888 1.00 94.25 188 SER A O 1
ATOM 1444 N N . LEU A 1 189 ? 2.000 6.456 6.254 1.00 93.69 189 LEU A N 1
ATOM 1445 C CA . LEU A 1 189 ? 3.083 7.439 6.151 1.00 93.69 189 LEU A CA 1
ATOM 1446 C C . LEU A 1 189 ? 3.128 8.344 7.388 1.00 93.69 189 LEU A C 1
ATOM 1448 O O . LEU A 1 189 ? 2.204 8.345 8.212 1.00 93.69 189 LEU A O 1
ATOM 1452 N N . ARG A 1 190 ? 4.241 9.060 7.571 1.00 92.50 190 ARG A N 1
ATOM 1453 C CA . ARG A 1 190 ? 4.334 10.093 8.617 1.00 92.50 190 ARG A CA 1
ATOM 1454 C C . ARG A 1 190 ? 3.641 11.377 8.186 1.00 92.50 190 ARG A C 1
ATOM 1456 O O . ARG A 1 190 ? 2.847 11.914 8.955 1.00 92.50 190 ARG A O 1
ATOM 1463 N N . ASP A 1 191 ? 3.906 11.777 6.956 1.00 91.44 191 ASP A N 1
ATOM 1464 C CA . ASP A 1 191 ? 3.345 12.918 6.249 1.00 91.44 191 ASP A CA 1
ATOM 1465 C C . ASP A 1 191 ? 3.148 12.537 4.766 1.00 91.44 191 ASP A C 1
ATOM 1467 O O . ASP A 1 191 ? 3.408 11.397 4.373 1.00 91.44 191 ASP A O 1
ATOM 1471 N N . LEU A 1 192 ? 2.587 13.441 3.966 1.00 91.69 192 LEU A N 1
ATOM 1472 C CA . LEU A 1 192 ? 2.207 13.156 2.579 1.00 91.69 192 LEU A CA 1
ATOM 1473 C C . LEU A 1 192 ? 3.287 13.519 1.553 1.00 91.69 192 LEU A C 1
ATOM 1475 O O . LEU A 1 192 ? 3.086 13.196 0.385 1.00 91.69 192 LEU A O 1
ATOM 1479 N N . HIS A 1 193 ? 4.391 14.167 1.952 1.00 89.38 193 HIS A N 1
ATOM 1480 C CA . HIS A 1 193 ? 5.465 14.616 1.050 1.00 89.38 193 HIS A CA 1
ATOM 1481 C C . HIS A 1 193 ? 4.976 15.398 -0.185 1.00 89.38 193 HIS A C 1
ATOM 1483 O O . HIS A 1 193 ? 5.487 15.199 -1.280 1.00 89.38 193 HIS A O 1
ATOM 1489 N N . ASP A 1 194 ? 3.934 16.227 -0.045 1.00 89.88 194 ASP A N 1
ATOM 1490 C CA . ASP A 1 194 ? 3.277 16.950 -1.155 1.00 89.88 194 ASP A CA 1
ATOM 1491 C C . ASP A 1 194 ? 2.726 16.047 -2.285 1.00 89.88 194 ASP A C 1
ATOM 1493 O O . ASP A 1 194 ? 2.493 16.481 -3.414 1.00 89.88 194 ASP A O 1
ATOM 1497 N N . LEU A 1 195 ? 2.471 14.770 -1.981 1.00 91.19 195 LEU A N 1
ATOM 1498 C CA . LEU A 1 195 ? 1.906 13.773 -2.898 1.00 91.19 195 LEU A CA 1
ATOM 1499 C C . LEU A 1 195 ? 0.448 13.434 -2.566 1.00 91.19 195 LEU A C 1
ATOM 1501 O O . LEU A 1 195 ? -0.042 12.359 -2.923 1.00 91.19 195 LEU A O 1
ATOM 1505 N N . ASP A 1 196 ? -0.271 14.344 -1.902 1.00 93.56 196 ASP A N 1
ATOM 1506 C CA . ASP A 1 196 ? -1.673 14.156 -1.516 1.00 93.56 196 ASP A CA 1
ATOM 1507 C C . ASP A 1 196 ? -2.559 13.810 -2.727 1.00 93.56 196 ASP A C 1
ATOM 1509 O O . ASP A 1 196 ? -3.490 13.015 -2.612 1.00 93.56 196 ASP A O 1
ATOM 1513 N N . VAL A 1 197 ? -2.233 14.344 -3.908 1.00 92.50 197 VAL A N 1
ATOM 1514 C CA . VAL A 1 197 ? -2.942 14.120 -5.179 1.00 92.50 197 VAL A CA 1
ATOM 1515 C C . VAL A 1 197 ? -2.969 12.661 -5.642 1.00 92.50 197 VAL A C 1
ATOM 1517 O O . VAL A 1 197 ? -3.831 12.297 -6.438 1.00 92.50 197 VAL A O 1
ATOM 1520 N N . LEU A 1 198 ? -2.048 11.815 -5.165 1.00 92.62 198 LEU A N 1
ATOM 1521 C CA . LEU A 1 198 ? -2.005 10.393 -5.525 1.00 92.62 198 LEU A CA 1
ATOM 1522 C C . LEU A 1 198 ? -2.971 9.540 -4.695 1.00 92.62 198 LEU A C 1
ATOM 1524 O O . LEU A 1 198 ? -3.261 8.406 -5.076 1.00 92.62 198 LEU A O 1
ATOM 1528 N N . PHE A 1 199 ? -3.457 10.062 -3.568 1.00 95.75 199 PHE A N 1
ATOM 1529 C CA . PHE A 1 199 ? -4.307 9.329 -2.640 1.00 95.75 199 PHE A CA 1
ATOM 1530 C C . PHE A 1 199 ? -5.783 9.629 -2.882 1.00 95.75 199 PHE A C 1
ATOM 1532 O O . PHE A 1 199 ? -6.225 10.780 -2.852 1.00 95.75 199 PHE A O 1
ATOM 1539 N N . ASP A 1 200 ? -6.571 8.572 -3.043 1.00 95.25 200 ASP A N 1
ATOM 1540 C CA . ASP A 1 200 ? -8.025 8.682 -3.140 1.00 95.25 200 ASP A CA 1
ATOM 1541 C C . ASP A 1 200 ? -8.655 8.883 -1.758 1.00 95.25 200 ASP A C 1
ATOM 1543 O O . ASP A 1 200 ? -9.648 9.596 -1.615 1.00 95.25 200 ASP A O 1
ATOM 1547 N N . VAL A 1 201 ? -8.063 8.254 -0.734 1.00 96.75 201 VAL A N 1
ATOM 1548 C CA . VAL A 1 201 ? -8.528 8.314 0.653 1.00 96.75 201 VAL A CA 1
ATOM 1549 C C . VAL A 1 201 ? -7.385 8.721 1.575 1.00 96.75 201 VAL A C 1
ATOM 1551 O O . VAL A 1 201 ? -6.354 8.053 1.629 1.00 96.75 201 VAL A O 1
ATOM 1554 N N . ILE A 1 202 ? -7.574 9.800 2.330 1.00 97.69 202 ILE A N 1
ATOM 1555 C CA . ILE A 1 202 ? -6.588 10.347 3.264 1.00 97.69 202 ILE A CA 1
ATOM 1556 C C . ILE A 1 202 ? -7.207 10.379 4.651 1.00 97.69 202 ILE A C 1
ATOM 1558 O O . ILE A 1 202 ? -8.236 11.020 4.879 1.00 97.69 202 ILE A O 1
ATOM 1562 N N . VAL A 1 203 ? -6.547 9.706 5.586 1.00 97.06 203 VAL A N 1
ATOM 1563 C CA . VAL A 1 203 ? -7.001 9.574 6.963 1.00 97.06 203 VAL A CA 1
ATOM 1564 C C . VAL A 1 203 ? -5.871 9.960 7.910 1.00 97.06 203 VAL A C 1
ATOM 1566 O O . VAL A 1 203 ? -4.837 9.297 7.970 1.00 97.06 203 VAL A O 1
ATOM 1569 N N . ASN A 1 204 ? -6.089 11.013 8.692 1.00 96.88 204 ASN A N 1
ATOM 1570 C CA . ASN A 1 204 ? -5.167 11.437 9.737 1.00 96.88 204 ASN A CA 1
ATOM 1571 C C . ASN A 1 204 ? -5.402 10.622 11.007 1.00 96.88 204 ASN A C 1
ATOM 1573 O O . ASN A 1 204 ? -6.538 10.455 11.450 1.00 96.88 204 ASN A O 1
ATOM 1577 N N . VAL A 1 205 ? -4.319 10.143 11.608 1.00 96.12 205 VAL A N 1
ATOM 1578 C CA . VAL A 1 205 ? -4.312 9.362 12.842 1.00 96.12 205 VAL A CA 1
ATOM 1579 C C . VAL A 1 205 ? -3.465 10.097 13.871 1.00 96.12 205 VAL A C 1
ATOM 1581 O O . VAL A 1 205 ? -2.259 10.267 13.688 1.00 96.12 205 VAL A O 1
ATOM 1584 N N . GLU A 1 206 ? -4.082 10.503 14.975 1.00 94.06 206 GLU A N 1
ATOM 1585 C CA . GLU A 1 206 ? -3.430 11.253 16.048 1.00 94.06 206 GLU A CA 1
ATOM 1586 C C . GLU A 1 206 ? -4.085 10.929 17.393 1.00 94.06 206 GLU A C 1
ATOM 1588 O O . GLU A 1 206 ? -5.307 10.935 17.501 1.00 94.06 206 GLU A O 1
ATOM 1593 N N . ASN A 1 207 ? -3.296 10.656 18.438 1.00 86.25 207 ASN A N 1
ATOM 1594 C CA . ASN A 1 207 ? -3.796 10.450 19.808 1.00 86.25 207 ASN A CA 1
ATOM 1595 C C . ASN A 1 207 ? -4.963 9.445 19.923 1.00 86.25 207 ASN A C 1
ATOM 1597 O O . ASN A 1 207 ? -5.917 9.677 20.663 1.00 86.25 207 ASN A O 1
ATOM 1601 N N . ARG A 1 208 ? -4.898 8.323 19.182 1.00 81.62 208 ARG A N 1
ATOM 1602 C CA . ARG A 1 208 ? -5.981 7.317 19.067 1.00 81.62 208 ARG A CA 1
ATOM 1603 C C . ARG A 1 208 ? -7.296 7.862 18.501 1.00 81.62 208 ARG A C 1
ATOM 1605 O O . ARG A 1 208 ? -8.342 7.240 18.626 1.00 81.62 208 ARG A O 1
ATOM 1612 N N . THR A 1 209 ? -7.253 9.015 17.860 1.00 91.25 209 THR A N 1
ATOM 1613 C CA . THR A 1 209 ? -8.353 9.546 17.068 1.00 91.25 209 THR A CA 1
ATOM 1614 C C . THR A 1 209 ? -8.005 9.471 15.597 1.00 91.25 209 THR A C 1
ATOM 1616 O O . THR A 1 209 ? -6.836 9.505 15.202 1.00 91.25 209 THR A O 1
ATOM 1619 N N . VAL A 1 210 ? -9.041 9.331 14.790 1.00 94.00 210 VAL A N 1
ATOM 1620 C CA . VAL A 1 210 ? -8.962 9.244 13.347 1.00 94.00 210 VAL A CA 1
ATOM 1621 C C . VAL A 1 210 ? -9.840 10.335 12.759 1.00 94.00 210 VAL A C 1
ATOM 1623 O O . VAL A 1 210 ? -10.983 10.499 13.175 1.00 94.00 210 VAL A O 1
ATOM 1626 N N . THR A 1 211 ? -9.299 11.087 11.806 1.00 94.69 211 THR A N 1
ATOM 1627 C CA . THR A 1 211 ? -10.011 12.151 11.091 1.00 94.69 211 THR A CA 1
ATOM 1628 C C . THR A 1 211 ? -9.876 11.910 9.596 1.00 94.69 211 THR A C 1
ATOM 1630 O O . THR A 1 211 ? -8.760 11.845 9.081 1.00 94.69 211 THR A O 1
ATOM 1633 N N . SER A 1 212 ? -10.997 11.766 8.891 1.00 93.31 212 SER A N 1
ATOM 1634 C CA . SER A 1 212 ? -10.976 11.661 7.431 1.00 93.31 212 SER A CA 1
ATOM 1635 C C . SER A 1 212 ? -10.776 13.041 6.813 1.00 93.31 212 SER A C 1
ATOM 1637 O O . SER A 1 212 ? -11.509 13.978 7.126 1.00 93.31 212 SER A O 1
ATOM 1639 N N . VAL A 1 213 ? -9.769 13.165 5.951 1.00 93.19 213 VAL A N 1
ATOM 1640 C CA . VAL A 1 213 ? -9.475 14.381 5.176 1.00 93.19 213 VAL A CA 1
ATOM 1641 C C . VAL A 1 213 ? -10.079 14.271 3.779 1.00 93.19 213 VAL A C 1
ATOM 1643 O O . VAL A 1 213 ? -10.623 15.238 3.255 1.00 93.19 213 VAL A O 1
ATOM 1646 N N . ARG A 1 214 ? -10.002 13.079 3.182 1.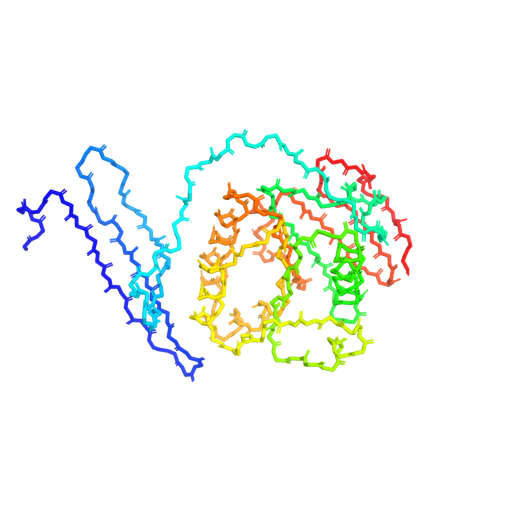00 93.12 214 ARG A N 1
ATOM 1647 C CA . ARG A 1 214 ? -10.531 12.770 1.852 1.00 93.12 214 ARG A CA 1
ATOM 1648 C C . ARG A 1 214 ? -11.057 11.342 1.873 1.00 93.12 214 ARG A C 1
ATOM 1650 O O . ARG A 1 214 ? -10.311 10.448 2.248 1.00 93.12 214 ARG A O 1
ATOM 1657 N N . ALA A 1 215 ? -12.309 11.125 1.488 1.00 87.81 215 ALA A N 1
ATOM 1658 C CA . ALA A 1 215 ? -12.882 9.795 1.294 1.00 87.81 215 ALA A CA 1
ATOM 1659 C C . ALA A 1 215 ? -14.176 9.894 0.459 1.00 87.81 215 ALA A C 1
ATOM 1661 O O . ALA A 1 215 ? -14.889 10.889 0.597 1.00 87.81 215 ALA A O 1
ATOM 1662 N N . PRO A 1 216 ? -14.523 8.880 -0.362 1.00 82.12 216 PRO A N 1
ATOM 1663 C CA . PRO A 1 216 ? -15.806 8.824 -1.074 1.00 82.12 216 PRO A CA 1
ATOM 1664 C C . PRO A 1 216 ? -17.039 8.823 -0.157 1.00 82.12 216 PRO A C 1
ATOM 1666 O O . PRO A 1 216 ? -18.129 9.191 -0.586 1.00 82.12 216 PRO A O 1
ATOM 1669 N N . GLY A 1 217 ? -16.877 8.394 1.096 1.00 72.69 217 GLY A N 1
ATOM 1670 C CA . GLY A 1 217 ? -17.916 8.370 2.121 1.00 72.69 217 GLY A CA 1
ATOM 1671 C C . GLY A 1 217 ? -17.337 8.605 3.518 1.00 72.69 217 GLY A C 1
ATOM 1672 O O . GLY A 1 217 ? -16.130 8.746 3.687 1.00 72.69 217 GLY A O 1
ATOM 1673 N N . GLY A 1 218 ? -18.196 8.647 4.537 1.00 76.00 218 GLY A N 1
ATOM 1674 C CA . GLY A 1 218 ? -17.791 8.937 5.918 1.00 76.00 218 GLY A CA 1
ATOM 1675 C C . GLY A 1 218 ? -17.878 10.418 6.290 1.00 76.00 218 GLY A C 1
ATOM 1676 O O . GLY A 1 218 ? -18.375 11.250 5.531 1.00 76.00 218 GLY A O 1
ATOM 1677 N N . LYS A 1 219 ? -17.438 10.733 7.507 1.00 82.75 219 LYS A N 1
ATOM 1678 C CA . LYS A 1 219 ? -17.567 12.057 8.121 1.00 82.75 219 LYS A CA 1
ATOM 1679 C C . LYS A 1 219 ? -16.264 12.841 7.965 1.00 82.75 219 LYS A C 1
ATOM 1681 O O . LYS A 1 219 ? -15.352 12.723 8.785 1.00 82.75 219 LYS A O 1
ATOM 1686 N N . ILE A 1 220 ? -16.163 13.621 6.888 1.00 89.62 220 ILE A N 1
ATOM 1687 C CA . ILE A 1 220 ? -14.982 14.452 6.605 1.00 89.62 220 ILE A CA 1
ATOM 1688 C C . ILE A 1 220 ? -14.803 15.490 7.720 1.00 89.62 220 ILE A C 1
ATOM 1690 O O . ILE A 1 220 ? -15.750 16.173 8.103 1.00 89.62 220 ILE A O 1
ATOM 1694 N N . GLY A 1 221 ? -13.583 15.604 8.246 1.00 86.19 221 GLY A N 1
ATOM 1695 C CA . GLY A 1 221 ? -13.220 16.566 9.290 1.00 86.19 221 GLY A CA 1
ATOM 1696 C C . GLY A 1 221 ? -13.674 16.204 10.709 1.00 86.19 221 GLY A C 1
ATOM 1697 O O . GLY A 1 221 ? -13.237 16.852 11.660 1.00 86.19 221 GLY A O 1
ATOM 1698 N N . GLU A 1 222 ? -14.489 15.161 10.896 1.00 90.06 222 GLU A N 1
ATOM 1699 C CA . GLU A 1 222 ? -14.900 14.723 12.232 1.00 90.06 222 GLU A CA 1
ATOM 1700 C C . GLU A 1 222 ? -13.835 13.838 12.894 1.00 90.06 222 GLU A C 1
ATOM 1702 O O . GLU A 1 222 ? -13.317 12.889 12.298 1.00 90.06 222 GLU A O 1
ATOM 1707 N N . LYS A 1 223 ? -13.547 14.116 14.170 1.00 90.31 223 LYS A N 1
ATOM 1708 C CA . LYS A 1 223 ? -12.663 13.285 14.994 1.00 90.31 223 LYS A CA 1
ATOM 1709 C C . LYS A 1 223 ? -13.430 12.078 15.527 1.00 90.31 223 LYS A C 1
ATOM 1711 O O . LYS A 1 223 ? -14.308 12.219 16.375 1.00 90.31 223 LYS A O 1
ATOM 1716 N N . VAL A 1 224 ? -13.047 10.886 15.089 1.00 92.31 224 VAL A N 1
ATOM 1717 C CA . VAL A 1 224 ? -13.586 9.610 15.573 1.00 92.31 224 VAL A CA 1
ATOM 1718 C C . VAL A 1 224 ? -12.584 8.967 16.523 1.00 92.31 224 VAL A C 1
ATOM 1720 O O . VAL A 1 224 ? -11.403 8.858 16.204 1.00 92.31 224 VAL A O 1
ATOM 1723 N N . LYS A 1 225 ? -13.035 8.527 17.698 1.00 90.62 225 LYS A N 1
ATOM 1724 C CA . LYS A 1 225 ? -12.176 7.861 18.683 1.00 90.62 225 LYS A CA 1
ATOM 1725 C C . LYS A 1 225 ? -12.029 6.366 18.383 1.00 90.62 225 LYS A C 1
ATOM 1727 O O . LYS A 1 225 ? -13.013 5.695 18.074 1.00 90.62 225 LYS A O 1
ATOM 1732 N N . CYS A 1 226 ? -10.804 5.876 18.533 1.00 83.00 226 CYS A N 1
ATOM 1733 C CA . CYS A 1 226 ? -10.397 4.478 18.540 1.00 83.00 226 CYS A CA 1
ATOM 1734 C C . CYS A 1 226 ? -9.693 4.166 19.889 1.00 83.00 226 CYS A C 1
ATOM 1736 O O . CYS A 1 226 ? -9.425 2.972 20.122 1.00 83.00 226 CYS A O 1
#